Protein AF-A0A821H777-F1 (afdb_monomer_lite)

Sequence (237 aa):
KTSCSEYRIDCPGKNIGCQWFGSRNEHDEHTKTCLFEKLRPVVDILYKIIENQSLDIEKLKKQIEQQAAELGQQKTEIDQQTAQLEQQKAESIQQNILLDQQKTKLEQQTTELGQQNIPLEQLTTKVRQLNTQVDQQNTQFEQQKTESIQQKIQLDQQKTQLEQQTAELGQQKTEIELEKTQIEQLKAQLQQQQIQISDIQSENQTQKNETASIRKQITILQEEINKLKSTALWLCK

Organism: NCBI:txid392032

Structure (mmCIF, N/CA/C/O backbone):
data_AF-A0A821H777-F1
#
_entry.id   AF-A0A821H777-F1
#
loop_
_atom_site.group_PDB
_atom_site.id
_atom_site.type_symbol
_atom_site.label_atom_id
_atom_site.label_alt_id
_atom_site.label_comp_id
_atom_site.label_asym_id
_atom_site.label_entity_id
_atom_site.label_seq_id
_atom_site.pdbx_PDB_ins_code
_atom_site.Cartn_x
_atom_site.Cartn_y
_atom_site.Cartn_z
_atom_site.occupancy
_atom_site.B_iso_or_equiv
_atom_site.auth_seq_id
_atom_site.auth_comp_id
_atom_site.auth_asym_id
_atom_site.auth_atom_id
_atom_site.pdbx_PDB_model_num
ATOM 1 N N . LYS A 1 1 ? 81.290 -10.440 -124.891 1.00 50.94 1 LYS A N 1
ATOM 2 C CA . LYS A 1 1 ? 81.567 -10.298 -123.443 1.00 50.94 1 LYS A CA 1
ATOM 3 C C . LYS A 1 1 ? 81.455 -8.818 -123.111 1.00 50.94 1 LYS A C 1
ATOM 5 O O . LYS A 1 1 ? 82.432 -8.109 -123.287 1.00 50.94 1 LYS A O 1
ATOM 10 N N . THR A 1 2 ? 80.271 -8.342 -122.740 1.00 50.91 2 THR A N 1
ATOM 11 C CA . THR A 1 2 ? 80.115 -7.027 -122.103 1.00 50.91 2 THR A CA 1
ATOM 12 C C . THR A 1 2 ? 80.931 -7.070 -120.815 1.00 50.91 2 THR A C 1
ATOM 14 O O . THR A 1 2 ? 80.750 -7.979 -120.002 1.00 50.91 2 THR A O 1
ATOM 17 N N . SER A 1 3 ? 81.930 -6.200 -120.680 1.00 58.47 3 SER A N 1
ATOM 18 C CA . SER A 1 3 ? 82.736 -6.139 -119.466 1.00 58.47 3 SER A CA 1
ATOM 19 C C . SER A 1 3 ? 81.844 -5.688 -118.306 1.00 58.47 3 SER A C 1
ATOM 21 O O . SER A 1 3 ? 80.964 -4.849 -118.476 1.00 58.47 3 SER A O 1
ATOM 23 N N . CYS A 1 4 ? 82.070 -6.241 -117.111 1.00 62.88 4 CYS A N 1
ATOM 24 C CA . CYS A 1 4 ? 81.324 -5.942 -115.875 1.00 62.88 4 CYS A CA 1
ATOM 25 C C . CYS A 1 4 ? 81.184 -4.423 -115.577 1.00 62.88 4 CYS A C 1
ATOM 27 O O . CYS A 1 4 ? 80.295 -4.005 -114.840 1.00 62.88 4 CYS A O 1
ATOM 29 N N . SER A 1 5 ? 82.031 -3.592 -116.190 1.00 62.72 5 SER A N 1
ATOM 30 C CA . SER A 1 5 ? 82.043 -2.130 -116.108 1.00 62.72 5 SER A CA 1
ATOM 31 C C . SER A 1 5 ? 80.820 -1.418 -116.707 1.00 62.72 5 SER A C 1
ATOM 33 O O . SER A 1 5 ? 80.533 -0.306 -116.277 1.00 62.72 5 SER A O 1
ATOM 35 N N . GLU A 1 6 ? 80.096 -2.022 -117.658 1.00 65.31 6 GLU A N 1
ATOM 36 C CA . GLU A 1 6 ? 78.927 -1.400 -118.321 1.00 65.31 6 GLU A CA 1
ATOM 37 C C . GLU A 1 6 ? 77.582 -1.772 -117.675 1.00 65.31 6 GLU A C 1
ATOM 39 O O . GLU A 1 6 ? 76.524 -1.301 -118.097 1.00 65.31 6 GLU A O 1
ATOM 44 N N . TYR A 1 7 ? 77.594 -2.625 -116.646 1.00 78.25 7 TYR A N 1
ATOM 45 C CA . TYR A 1 7 ? 76.370 -3.002 -115.948 1.00 78.25 7 TYR A CA 1
ATOM 46 C C . TYR A 1 7 ? 75.786 -1.782 -115.230 1.00 78.25 7 TYR A C 1
ATOM 48 O O . TYR A 1 7 ? 76.477 -1.140 -114.432 1.00 78.25 7 TYR A O 1
ATOM 56 N N . ARG A 1 8 ? 74.520 -1.460 -115.521 1.00 82.31 8 ARG A N 1
ATOM 57 C CA . ARG A 1 8 ? 73.841 -0.320 -114.906 1.00 82.31 8 ARG A CA 1
ATOM 58 C C . ARG A 1 8 ? 73.372 -0.664 -113.501 1.00 82.31 8 ARG A C 1
ATOM 60 O O . ARG A 1 8 ? 72.741 -1.699 -113.292 1.00 82.31 8 ARG A O 1
ATOM 67 N N . ILE A 1 9 ? 73.681 0.210 -112.556 1.00 87.69 9 ILE A N 1
ATOM 68 C CA . ILE A 1 9 ? 73.304 0.076 -111.151 1.00 87.69 9 ILE A CA 1
ATOM 69 C C . ILE A 1 9 ? 72.633 1.353 -110.659 1.00 87.69 9 ILE A C 1
ATOM 71 O O . ILE A 1 9 ? 72.877 2.447 -111.168 1.00 87.69 9 ILE A O 1
ATOM 75 N N . ASP A 1 10 ? 71.759 1.187 -109.674 1.00 88.62 10 ASP A N 1
ATOM 76 C CA . ASP A 1 10 ? 71.136 2.294 -108.964 1.00 88.62 10 ASP A CA 1
ATOM 77 C C . ASP A 1 10 ? 72.093 2.871 -107.920 1.00 88.62 10 ASP A C 1
ATOM 79 O O . ASP A 1 10 ? 72.885 2.142 -107.320 1.00 88.62 10 ASP A O 1
ATOM 83 N N . CYS A 1 11 ? 71.968 4.170 -107.651 1.00 86.56 11 CYS A N 1
ATOM 84 C CA . CYS A 1 11 ? 72.582 4.770 -106.471 1.00 86.56 11 CYS A CA 1
ATOM 85 C C . CYS A 1 11 ? 72.000 4.121 -105.200 1.00 86.56 11 CYS A C 1
ATOM 87 O O . CYS A 1 11 ? 70.777 3.959 -105.119 1.00 86.56 11 CYS A O 1
ATOM 89 N N . PRO A 1 12 ? 72.801 3.790 -104.172 1.00 83.56 12 PRO A N 1
ATOM 90 C CA . PRO A 1 12 ? 72.254 3.175 -102.969 1.00 83.56 12 PRO A CA 1
ATOM 91 C C . PRO A 1 12 ? 71.360 4.138 -102.156 1.00 83.56 12 PRO A C 1
ATOM 93 O O . PRO A 1 12 ? 70.568 3.668 -101.342 1.00 83.56 12 PRO A O 1
ATOM 96 N N . GLY A 1 13 ? 71.370 5.443 -102.474 1.00 83.62 13 GLY A N 1
ATOM 97 C CA . GLY A 1 13 ? 70.417 6.452 -102.004 1.00 83.62 13 GLY A CA 1
ATOM 98 C C . GLY A 1 13 ? 69.059 6.428 -102.723 1.00 83.62 13 GLY A C 1
ATOM 99 O O . GLY A 1 13 ? 68.221 7.302 -102.494 1.00 83.62 13 GLY A O 1
ATOM 100 N N . LYS A 1 14 ? 68.806 5.463 -103.617 1.00 86.75 14 LYS A N 1
ATOM 101 C CA . LYS A 1 14 ? 67.520 5.310 -104.322 1.00 86.75 14 LYS A CA 1
ATOM 102 C C . LYS A 1 14 ? 66.342 5.085 -103.372 1.00 86.75 14 LYS A C 1
ATOM 104 O O . LYS A 1 14 ? 65.255 5.596 -103.619 1.00 86.75 14 LYS A O 1
ATOM 109 N N . ASN A 1 15 ? 66.565 4.388 -102.259 1.00 82.94 15 ASN A N 1
ATOM 110 C CA . ASN A 1 15 ? 65.563 4.139 -101.212 1.00 82.94 15 ASN A CA 1
ATOM 111 C C . ASN A 1 15 ? 65.120 5.404 -100.448 1.00 82.94 15 ASN A C 1
ATOM 113 O O . ASN A 1 15 ? 64.097 5.379 -99.772 1.00 82.94 15 ASN A O 1
ATOM 117 N N . ILE A 1 16 ? 65.876 6.495 -100.564 1.00 85.50 16 ILE A N 1
ATOM 118 C CA . ILE A 1 16 ? 65.598 7.800 -99.949 1.00 85.50 16 ILE A CA 1
ATOM 119 C C . ILE A 1 16 ? 65.413 8.905 -101.003 1.00 85.50 16 ILE A C 1
ATOM 121 O O . ILE A 1 16 ? 65.385 10.085 -100.661 1.00 85.50 16 ILE A O 1
ATOM 125 N N . GLY A 1 17 ? 65.265 8.530 -102.282 1.00 86.62 17 GLY A N 1
ATOM 126 C CA . GLY A 1 17 ? 64.841 9.430 -103.360 1.00 86.62 17 GLY A CA 1
ATOM 127 C C . GLY A 1 17 ? 65.874 9.745 -104.447 1.00 86.62 17 GLY A C 1
ATOM 128 O O . GLY A 1 17 ? 65.556 10.511 -105.355 1.00 86.62 17 GLY A O 1
ATOM 129 N N . CYS A 1 18 ? 67.085 9.171 -104.421 1.00 89.56 18 CYS A N 1
ATOM 130 C CA . CYS A 1 18 ? 68.040 9.367 -105.516 1.00 89.56 18 CYS A CA 1
ATOM 131 C C . CYS A 1 18 ? 67.549 8.702 -106.812 1.00 89.56 18 CYS A C 1
ATOM 133 O O . CYS A 1 18 ? 67.309 7.498 -106.850 1.00 89.56 18 CYS A O 1
ATOM 135 N N . GLN A 1 19 ? 67.454 9.471 -107.895 1.00 88.69 19 GLN A N 1
ATOM 136 C CA . GLN A 1 19 ? 67.023 8.970 -109.207 1.00 88.69 19 GLN A CA 1
ATOM 137 C C . GLN A 1 19 ? 68.189 8.595 -110.137 1.00 88.69 19 GLN A C 1
ATOM 139 O O . GLN A 1 19 ? 67.964 8.286 -111.306 1.00 88.69 19 GLN A O 1
ATOM 144 N N . TRP A 1 20 ? 69.437 8.644 -109.655 1.00 88.00 20 TRP A N 1
ATOM 145 C CA . TRP A 1 20 ? 70.599 8.325 -110.481 1.00 88.00 20 TRP A CA 1
ATOM 146 C C . TRP A 1 20 ? 70.644 6.833 -110.825 1.00 88.00 20 TRP A C 1
ATOM 148 O O . TRP A 1 20 ? 70.583 5.969 -109.946 1.00 88.00 20 TRP A O 1
ATOM 158 N N . PHE A 1 21 ? 70.788 6.563 -112.121 1.00 84.19 21 PHE A N 1
ATOM 159 C CA . PHE A 1 21 ? 70.919 5.238 -112.707 1.00 84.19 21 PHE A CA 1
ATOM 160 C C . PHE A 1 21 ? 71.958 5.314 -113.822 1.00 84.19 21 PHE A C 1
ATOM 162 O O . PHE A 1 21 ? 71.742 5.983 -114.835 1.00 84.19 21 PHE A O 1
ATOM 169 N N . GLY A 1 22 ? 73.094 4.655 -113.633 1.00 85.75 22 GLY A N 1
ATOM 170 C CA . GLY A 1 22 ? 74.239 4.787 -114.528 1.00 85.75 22 GLY A CA 1
ATOM 171 C C . GLY A 1 22 ? 75.136 3.561 -114.504 1.00 85.75 22 GLY A C 1
ATOM 172 O O . GLY A 1 22 ? 74.842 2.562 -113.845 1.00 85.75 22 GLY A O 1
ATOM 173 N N . SER A 1 23 ? 76.214 3.613 -115.276 1.00 82.56 23 SER A N 1
ATOM 174 C CA . SER A 1 23 ? 77.152 2.499 -115.424 1.00 82.56 23 SER A CA 1
ATOM 175 C C . SER A 1 23 ? 78.020 2.332 -114.169 1.00 82.56 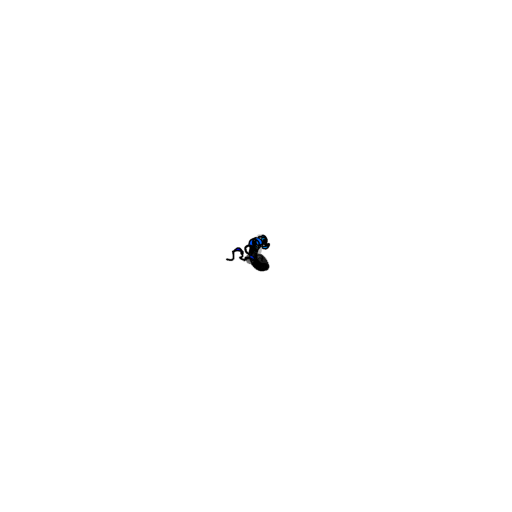23 SER A C 1
ATOM 177 O O . SER A 1 23 ? 78.325 3.297 -113.468 1.00 82.56 23 SER A O 1
ATOM 179 N N . ARG A 1 24 ? 78.453 1.101 -113.867 1.00 78.75 24 ARG A N 1
ATOM 180 C CA . ARG A 1 24 ? 79.243 0.785 -112.659 1.00 78.75 24 ARG A CA 1
ATOM 181 C C . ARG A 1 24 ? 80.544 1.594 -112.535 1.00 78.75 24 ARG A C 1
ATOM 183 O O . ARG A 1 24 ? 80.969 1.865 -111.418 1.00 78.75 24 ARG A O 1
ATOM 190 N N . ASN A 1 25 ? 81.166 1.980 -113.647 1.00 80.50 25 ASN A N 1
ATOM 191 C CA . ASN A 1 25 ? 82.362 2.833 -113.675 1.00 80.50 25 ASN A CA 1
ATOM 192 C C . ASN A 1 25 ? 82.102 4.285 -113.216 1.00 80.50 25 ASN A C 1
ATOM 194 O O . ASN A 1 25 ? 83.000 4.898 -112.650 1.00 80.50 25 ASN A O 1
ATOM 198 N N . GLU A 1 26 ? 80.890 4.809 -113.410 1.00 81.56 26 GLU A N 1
ATOM 199 C CA . GLU A 1 26 ? 80.443 6.137 -112.941 1.00 81.56 26 GLU A CA 1
ATOM 200 C C . GLU A 1 26 ? 79.840 6.078 -111.517 1.00 81.56 26 GLU A C 1
ATOM 202 O O . GLU A 1 26 ? 79.728 7.096 -110.830 1.00 81.56 26 GLU A O 1
ATOM 207 N N . HIS A 1 27 ? 79.545 4.851 -111.064 1.00 84.25 27 HIS A N 1
ATOM 208 C CA . HIS A 1 27 ? 79.311 4.382 -109.692 1.00 84.25 27 HIS A CA 1
ATOM 209 C C . HIS A 1 27 ? 79.850 5.289 -108.584 1.00 84.25 27 HIS A C 1
ATOM 211 O O . HIS A 1 27 ? 79.144 6.001 -107.855 1.00 84.25 27 HIS A O 1
ATOM 217 N N . ASP A 1 28 ? 81.159 5.176 -108.418 1.00 81.44 28 ASP A N 1
ATOM 218 C CA . ASP A 1 28 ? 81.850 5.674 -107.237 1.00 81.44 28 ASP A CA 1
ATOM 219 C C . ASP A 1 28 ? 82.012 7.193 -107.274 1.00 81.44 28 ASP A C 1
ATOM 221 O O . ASP A 1 28 ? 82.059 7.843 -106.229 1.00 81.44 28 ASP A O 1
ATOM 225 N N . GLU A 1 29 ? 82.072 7.776 -108.471 1.00 82.69 29 GLU A N 1
ATOM 226 C CA . GLU A 1 29 ? 82.164 9.221 -108.659 1.00 82.69 29 GLU A CA 1
ATOM 227 C C . GLU A 1 29 ? 80.831 9.910 -108.335 1.00 82.69 29 GLU A C 1
ATOM 229 O O . GLU A 1 29 ? 80.806 10.900 -107.593 1.00 82.69 29 GLU A O 1
ATOM 234 N N . HIS A 1 30 ? 79.711 9.325 -108.775 1.00 85.94 30 HIS A N 1
ATOM 235 C CA . HIS A 1 30 ? 78.383 9.776 -108.370 1.00 85.94 30 HIS A CA 1
ATOM 236 C C . HIS A 1 30 ? 78.178 9.630 -106.857 1.00 85.94 30 HIS A C 1
ATOM 238 O O . HIS A 1 30 ? 77.796 10.589 -106.191 1.00 85.94 30 HIS A O 1
ATOM 244 N N . THR A 1 31 ? 78.475 8.460 -106.284 1.00 83.69 31 THR A N 1
ATOM 245 C CA . THR A 1 31 ? 78.221 8.173 -104.859 1.00 83.69 31 THR A CA 1
ATOM 246 C C . THR A 1 31 ? 78.948 9.155 -103.926 1.00 83.69 31 THR A C 1
ATOM 248 O O . THR A 1 31 ? 78.381 9.588 -102.925 1.00 83.69 31 THR A O 1
ATOM 251 N N . LYS A 1 32 ? 80.164 9.604 -104.281 1.00 83.94 32 LYS A N 1
ATOM 252 C CA . LYS A 1 32 ? 80.930 10.617 -103.517 1.00 83.94 32 LYS A CA 1
ATOM 253 C C . LYS A 1 32 ? 80.273 12.003 -103.489 1.00 83.94 32 LYS A C 1
ATOM 255 O O . LYS A 1 32 ? 80.448 12.762 -102.530 1.00 83.94 32 LYS A O 1
ATOM 260 N N . THR A 1 33 ? 79.551 12.362 -104.546 1.00 85.38 33 THR A N 1
ATOM 261 C CA . THR A 1 33 ? 78.914 13.680 -104.704 1.00 85.38 33 THR A CA 1
ATOM 262 C C . THR A 1 33 ? 77.408 13.648 -104.449 1.00 85.38 33 THR A C 1
ATOM 264 O O . THR A 1 33 ? 76.810 14.703 -104.235 1.00 85.38 33 THR A O 1
ATOM 267 N N . CYS A 1 34 ? 76.804 12.459 -104.388 1.00 87.56 34 CYS A N 1
ATOM 268 C CA . CYS A 1 34 ? 75.375 12.270 -104.209 1.00 87.56 34 CYS A CA 1
ATOM 269 C C . CYS A 1 34 ? 74.892 12.834 -102.868 1.00 87.56 34 CYS A C 1
ATOM 271 O O . CYS A 1 34 ? 75.243 12.355 -101.789 1.00 87.56 34 CYS A O 1
ATOM 273 N N . LEU A 1 35 ? 74.038 13.854 -102.951 1.00 86.81 35 LEU A N 1
ATOM 274 C CA . LEU A 1 35 ? 73.416 14.489 -101.790 1.00 86.81 35 LEU A CA 1
ATOM 275 C C . LEU A 1 35 ? 72.568 13.497 -100.988 1.00 86.81 35 LEU A C 1
ATOM 277 O O . LEU A 1 35 ? 72.617 13.518 -99.764 1.00 86.81 35 LEU A O 1
ATOM 281 N N . PHE A 1 36 ? 71.847 12.599 -101.663 1.00 89.56 36 PHE A N 1
ATOM 282 C CA . PHE A 1 36 ? 71.027 11.584 -101.003 1.00 89.56 36 PHE A CA 1
ATOM 283 C C . PHE A 1 36 ? 71.887 10.625 -100.181 1.00 89.56 36 PHE A C 1
ATOM 285 O O . PHE A 1 36 ? 71.559 10.374 -99.028 1.00 89.56 36 PHE A O 1
ATOM 292 N N . GLU A 1 37 ? 73.043 10.189 -100.689 1.00 86.38 37 GLU A N 1
ATOM 293 C CA . GLU A 1 37 ? 73.925 9.331 -99.888 1.00 86.38 37 GLU A CA 1
ATOM 294 C C . GLU A 1 37 ? 74.589 10.040 -98.713 1.00 86.38 37 GLU A C 1
ATOM 296 O O . GLU A 1 37 ? 74.800 9.439 -97.661 1.00 86.38 37 GLU A O 1
ATOM 301 N N . LYS A 1 38 ? 74.829 11.347 -98.832 1.00 88.00 38 LYS A N 1
ATOM 302 C CA . LYS A 1 38 ? 75.239 12.166 -97.684 1.00 88.00 38 LYS A CA 1
ATOM 303 C C . LYS A 1 38 ? 74.117 12.335 -96.649 1.00 88.00 38 LYS A C 1
ATOM 305 O O . LYS A 1 38 ? 74.415 12.491 -95.469 1.00 88.00 38 LYS A O 1
ATOM 310 N N . LEU A 1 39 ? 72.847 12.298 -97.066 1.00 89.69 39 LEU A N 1
ATOM 311 C CA . LEU A 1 39 ? 71.669 12.427 -96.194 1.00 89.69 39 LEU A CA 1
ATOM 312 C C . LEU A 1 39 ? 71.246 11.109 -95.532 1.00 89.69 39 LEU A C 1
ATOM 314 O O . LEU A 1 39 ? 70.616 11.137 -94.476 1.00 89.69 39 LEU A O 1
ATOM 318 N N . ARG A 1 40 ? 71.611 9.961 -96.103 1.00 86.56 40 ARG A N 1
ATOM 319 C CA . ARG A 1 40 ? 71.285 8.627 -95.586 1.00 86.56 40 ARG A CA 1
ATOM 320 C C . ARG A 1 40 ? 71.515 8.424 -94.079 1.00 86.56 40 ARG A C 1
ATOM 322 O O . ARG A 1 40 ? 70.566 8.008 -93.420 1.00 86.56 40 ARG A O 1
ATOM 329 N N . PRO A 1 41 ? 72.683 8.751 -93.486 1.00 89.19 41 PRO A N 1
ATOM 330 C CA . PRO A 1 41 ? 72.881 8.569 -92.045 1.00 89.19 41 PRO A CA 1
ATOM 331 C C . PRO A 1 41 ? 71.921 9.419 -91.202 1.00 89.19 41 PRO A C 1
ATOM 333 O O . PRO A 1 41 ? 71.509 8.991 -90.128 1.00 89.19 41 PRO A O 1
ATOM 336 N N . VAL A 1 42 ? 71.529 10.603 -91.689 1.00 90.94 42 VAL A N 1
ATOM 337 C CA . VAL A 1 42 ? 70.541 11.460 -91.017 1.00 90.94 42 VAL A CA 1
ATOM 338 C C . VAL A 1 42 ? 69.159 10.811 -91.072 1.00 90.94 42 VAL A C 1
ATOM 340 O O . VAL A 1 42 ? 68.476 10.747 -90.054 1.00 90.94 42 VAL A O 1
ATOM 343 N N . VAL A 1 43 ? 68.766 10.282 -92.234 1.00 89.94 43 VAL A N 1
ATOM 344 C CA . VAL A 1 43 ? 67.487 9.580 -92.419 1.00 89.94 43 VAL A CA 1
ATOM 345 C C . VAL A 1 43 ? 67.407 8.325 -91.540 1.00 89.94 43 VAL A C 1
ATOM 347 O O . VAL A 1 43 ? 66.399 8.129 -90.867 1.00 89.94 43 VAL A O 1
ATOM 350 N N . ASP A 1 44 ? 68.475 7.528 -91.459 1.00 90.19 44 ASP A N 1
ATOM 351 C CA . ASP A 1 44 ? 68.531 6.333 -90.604 1.00 90.19 44 ASP A CA 1
ATOM 352 C C . ASP A 1 44 ? 68.406 6.680 -89.106 1.00 90.19 44 ASP A C 1
ATOM 354 O O . ASP A 1 44 ? 67.747 5.964 -88.348 1.00 90.19 44 ASP A O 1
ATOM 358 N N . ILE A 1 45 ? 69.009 7.792 -88.662 1.00 93.25 45 ILE A N 1
ATOM 359 C CA . ILE A 1 45 ? 68.856 8.294 -87.286 1.00 93.25 45 ILE A CA 1
ATOM 360 C C . ILE A 1 45 ? 67.408 8.727 -87.029 1.00 93.25 45 ILE A C 1
ATOM 362 O O . ILE A 1 45 ? 66.840 8.363 -86.000 1.00 93.25 45 ILE A O 1
ATOM 366 N N . LEU A 1 46 ? 66.798 9.471 -87.957 1.00 94.00 46 LEU A N 1
ATOM 367 C CA . LEU A 1 46 ? 65.408 9.915 -87.829 1.00 94.00 46 LEU A CA 1
ATOM 368 C C . LEU A 1 46 ? 64.434 8.731 -87.783 1.00 94.00 46 LEU A C 1
ATOM 370 O O . LEU A 1 46 ? 63.534 8.737 -86.947 1.00 94.00 46 LEU A O 1
ATOM 374 N N . TYR A 1 47 ? 64.644 7.692 -88.597 1.00 92.69 47 TYR A N 1
ATOM 375 C CA . TYR A 1 47 ? 63.845 6.464 -88.532 1.00 92.69 47 TYR A CA 1
ATOM 376 C C . TYR A 1 47 ? 63.913 5.805 -87.154 1.00 92.69 47 TYR A C 1
ATOM 378 O O . TYR A 1 47 ? 62.871 5.485 -86.590 1.00 92.69 47 TYR A O 1
ATOM 386 N N . LYS A 1 48 ? 65.113 5.669 -86.575 1.00 94.69 48 LYS A N 1
ATOM 387 C CA . LYS A 1 48 ? 65.279 5.111 -85.221 1.00 94.69 48 LYS A CA 1
ATOM 388 C C . LYS A 1 48 ? 64.601 5.962 -84.149 1.00 94.69 48 LYS A C 1
ATOM 390 O O . LYS A 1 48 ? 64.039 5.419 -83.204 1.00 94.69 48 LYS A O 1
ATOM 395 N N . ILE A 1 49 ? 64.648 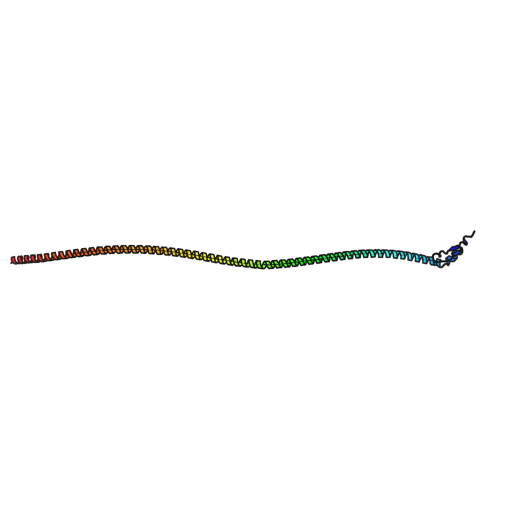7.291 -84.274 1.00 96.00 49 ILE A N 1
ATOM 396 C CA . ILE A 1 49 ? 63.946 8.196 -83.351 1.00 96.00 49 ILE A CA 1
ATOM 397 C C . ILE A 1 49 ? 62.434 7.978 -83.446 1.00 96.00 49 ILE A C 1
ATOM 399 O O . ILE A 1 49 ? 61.788 7.833 -82.412 1.00 96.00 49 ILE A O 1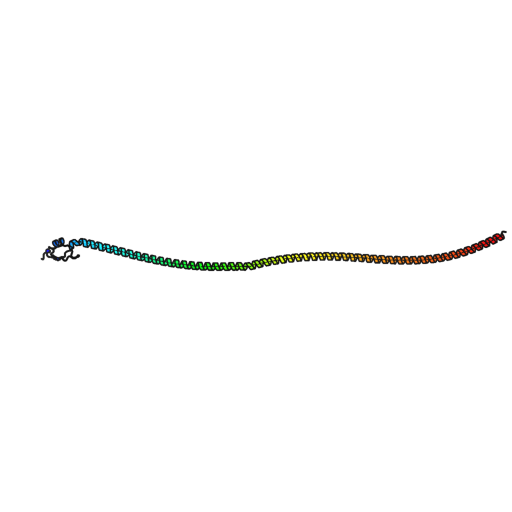
ATOM 403 N N . ILE A 1 50 ? 61.884 7.916 -84.661 1.00 95.50 50 ILE A N 1
ATOM 404 C CA . ILE A 1 50 ? 60.451 7.685 -84.892 1.00 95.50 50 ILE A CA 1
ATOM 405 C C . ILE A 1 50 ? 60.026 6.316 -84.348 1.00 95.50 50 ILE A C 1
ATOM 407 O O . ILE A 1 50 ? 58.996 6.217 -83.687 1.00 95.50 50 ILE A O 1
ATOM 411 N N . GLU A 1 51 ? 60.821 5.270 -84.584 1.00 95.56 51 GLU A N 1
ATOM 412 C CA . GLU A 1 51 ? 60.559 3.922 -84.069 1.00 95.56 51 GLU A CA 1
ATOM 413 C C . GLU A 1 51 ? 60.532 3.906 -82.533 1.00 95.56 51 GLU A C 1
ATOM 415 O O . GLU A 1 51 ? 59.563 3.434 -81.938 1.00 95.56 51 GLU A O 1
ATOM 420 N N . ASN A 1 52 ? 61.531 4.513 -81.884 1.00 95.25 52 ASN A N 1
ATOM 421 C CA . ASN A 1 52 ? 61.570 4.633 -80.426 1.00 95.25 52 ASN A CA 1
ATOM 422 C C . ASN A 1 52 ? 60.382 5.441 -79.879 1.00 95.25 52 ASN A C 1
ATOM 424 O O . ASN A 1 52 ? 59.741 5.014 -78.922 1.00 95.25 52 ASN A O 1
ATOM 428 N N . GLN A 1 53 ? 60.034 6.566 -80.510 1.00 96.81 53 GLN A N 1
ATOM 429 C CA . GLN A 1 53 ? 58.862 7.362 -80.130 1.00 96.81 53 GLN A CA 1
ATOM 430 C C . GLN A 1 53 ? 57.558 6.574 -80.289 1.00 96.81 53 GLN A C 1
ATOM 432 O O . GLN A 1 53 ? 56.670 6.688 -79.448 1.00 96.81 53 GLN A O 1
ATOM 437 N N . SER A 1 54 ? 57.437 5.753 -81.336 1.00 96.12 54 SER A N 1
ATOM 438 C CA . SER A 1 54 ? 56.275 4.883 -81.533 1.00 96.12 54 SER A CA 1
ATOM 439 C C . SER A 1 54 ? 56.148 3.853 -80.408 1.00 96.12 54 SER A C 1
ATOM 441 O O . SER A 1 54 ? 55.043 3.628 -79.913 1.00 96.12 54 SER A O 1
ATOM 443 N N . LEU A 1 55 ? 57.264 3.258 -79.973 1.00 96.25 55 LEU A N 1
ATOM 444 C CA . LEU A 1 55 ? 57.288 2.323 -78.844 1.00 96.25 55 LEU A CA 1
ATOM 445 C C . LEU A 1 55 ? 56.922 3.014 -77.522 1.00 96.25 55 LEU A C 1
ATOM 447 O O . LEU A 1 55 ? 56.134 2.472 -76.742 1.00 96.25 55 LEU A O 1
ATOM 451 N N . ASP A 1 56 ? 57.436 4.223 -77.283 1.00 97.00 56 ASP A N 1
ATOM 452 C CA . ASP A 1 56 ? 57.104 5.014 -76.094 1.00 97.00 56 ASP A CA 1
ATOM 453 C C . ASP A 1 56 ? 55.620 5.406 -76.067 1.00 97.00 56 ASP A C 1
ATOM 455 O O . ASP A 1 56 ? 54.969 5.282 -75.027 1.00 97.00 56 ASP A O 1
ATOM 459 N N . ILE A 1 57 ? 55.049 5.807 -77.210 1.00 96.75 57 ILE A N 1
ATOM 460 C CA . ILE A 1 57 ? 53.613 6.092 -77.344 1.00 96.75 57 ILE A CA 1
ATOM 461 C C . ILE A 1 57 ? 52.786 4.841 -77.039 1.00 96.75 57 ILE A C 1
ATOM 463 O O . ILE A 1 57 ? 51.796 4.928 -76.312 1.00 96.75 57 ILE A O 1
ATOM 467 N N . GLU A 1 58 ? 53.175 3.672 -77.554 1.00 96.44 58 GLU A N 1
ATOM 468 C CA . GLU A 1 58 ? 52.453 2.426 -77.286 1.00 96.44 58 GLU A CA 1
ATOM 469 C C . GLU A 1 58 ? 52.504 2.048 -75.798 1.00 96.44 58 GLU A C 1
ATOM 471 O O . GLU A 1 58 ? 51.496 1.634 -75.216 1.00 96.44 58 GLU A O 1
ATOM 476 N N . LYS A 1 59 ? 53.658 2.246 -75.151 1.00 96.88 59 LYS A N 1
ATOM 477 C CA . LYS A 1 59 ? 53.824 2.023 -73.712 1.00 96.88 59 LYS A CA 1
ATOM 478 C C . LYS A 1 59 ? 52.963 2.980 -72.887 1.00 96.88 59 LYS A C 1
ATOM 480 O O . LYS A 1 59 ? 52.269 2.528 -71.977 1.00 96.88 59 LYS A O 1
ATOM 485 N N . LEU A 1 60 ? 52.970 4.272 -73.216 1.00 97.56 60 LEU A N 1
ATOM 486 C CA . LEU A 1 60 ? 52.127 5.276 -72.559 1.00 97.56 60 LEU A CA 1
ATOM 487 C C . LEU A 1 60 ? 50.641 4.970 -72.755 1.00 97.56 60 LEU A C 1
ATOM 489 O O . LEU A 1 60 ? 49.867 5.066 -71.807 1.00 97.56 60 LEU A O 1
ATOM 493 N N . LYS A 1 61 ? 50.239 4.534 -73.953 1.00 97.62 61 LYS A N 1
ATOM 494 C CA . LYS A 1 61 ? 48.859 4.134 -74.237 1.00 97.62 61 LYS A CA 1
ATOM 495 C C . LYS A 1 61 ? 48.415 2.973 -73.344 1.00 97.62 61 LYS A C 1
ATOM 497 O O . LYS A 1 61 ? 47.363 3.068 -72.720 1.00 97.62 61 LYS A O 1
ATOM 502 N N . LYS A 1 62 ? 49.243 1.931 -73.212 1.00 96.94 62 LYS A N 1
ATOM 503 C CA . LYS A 1 62 ? 48.982 0.800 -72.302 1.00 96.94 62 LYS A CA 1
ATOM 504 C C . LYS A 1 62 ? 48.877 1.246 -70.839 1.00 96.94 62 LYS A C 1
ATOM 506 O O . LYS A 1 62 ? 48.003 0.771 -70.122 1.00 96.94 62 LYS A O 1
ATOM 511 N N . GLN A 1 63 ? 49.725 2.180 -70.399 1.00 97.38 63 GLN A N 1
ATOM 512 C CA . GLN A 1 63 ? 49.649 2.741 -69.044 1.00 97.38 63 GLN A CA 1
ATOM 513 C C . GLN A 1 63 ? 48.350 3.524 -68.809 1.00 97.38 63 GLN A C 1
ATOM 515 O O . GLN A 1 63 ? 47.722 3.350 -67.768 1.00 97.38 63 GLN A O 1
ATOM 520 N N . ILE A 1 64 ? 47.919 4.341 -69.775 1.00 97.44 64 ILE A N 1
ATOM 521 C CA . ILE A 1 64 ? 46.656 5.090 -69.697 1.00 97.44 64 ILE A CA 1
ATOM 522 C C . ILE A 1 64 ? 45.458 4.134 -69.657 1.00 97.44 64 ILE A C 1
ATOM 524 O O . ILE A 1 64 ? 44.549 4.330 -68.854 1.00 97.44 64 ILE A O 1
ATOM 528 N N . GLU A 1 65 ? 45.453 3.087 -70.487 1.00 96.88 65 GLU A N 1
ATOM 529 C CA . GLU A 1 65 ? 44.394 2.069 -70.491 1.00 96.88 65 GLU A CA 1
ATOM 530 C C . GLU A 1 65 ? 44.304 1.338 -69.143 1.00 96.88 65 GLU A C 1
ATOM 532 O O . GLU A 1 65 ? 43.207 1.154 -68.615 1.00 96.88 65 GLU A O 1
ATOM 537 N N . GLN A 1 66 ? 45.449 0.985 -68.548 1.00 96.88 66 GLN A N 1
ATOM 538 C CA . GLN A 1 66 ? 45.492 0.368 -67.224 1.00 96.88 66 GLN A CA 1
ATOM 539 C C . GLN A 1 66 ? 44.960 1.315 -66.136 1.00 96.88 66 GLN A C 1
ATOM 541 O O . GLN A 1 66 ? 44.101 0.921 -65.351 1.00 96.88 66 GLN A O 1
ATOM 546 N N . GLN A 1 67 ? 45.403 2.576 -66.122 1.00 97.50 67 GLN A N 1
ATOM 547 C CA . GLN A 1 67 ? 44.920 3.575 -65.163 1.00 97.50 67 GLN A CA 1
ATOM 548 C C . GLN A 1 67 ? 43.418 3.842 -65.310 1.00 97.50 67 GLN A C 1
ATOM 550 O O . GLN A 1 67 ? 42.714 3.993 -64.314 1.00 97.50 67 GLN A O 1
ATOM 555 N N . ALA A 1 68 ? 42.900 3.872 -66.540 1.00 97.06 68 ALA A N 1
ATOM 556 C CA . ALA A 1 68 ? 41.470 4.027 -66.788 1.00 97.06 68 ALA A CA 1
ATOM 557 C C . ALA A 1 68 ? 40.663 2.838 -66.239 1.00 97.06 68 ALA A C 1
ATOM 559 O O . ALA A 1 68 ? 39.591 3.038 -65.665 1.00 97.06 68 ALA A O 1
ATOM 560 N N . ALA A 1 69 ? 41.184 1.613 -66.371 1.00 96.69 69 ALA A N 1
ATOM 561 C CA . ALA A 1 69 ? 40.566 0.424 -65.794 1.00 96.69 69 ALA A CA 1
ATOM 562 C C . ALA A 1 69 ? 40.577 0.459 -64.255 1.00 96.69 69 ALA A C 1
ATOM 564 O O . ALA A 1 69 ? 39.547 0.190 -63.636 1.00 96.69 69 ALA A O 1
ATOM 565 N N . GLU A 1 70 ? 41.698 0.847 -63.640 1.00 97.50 70 GLU A N 1
ATOM 566 C CA . GLU A 1 70 ? 41.829 1.003 -62.182 1.00 97.50 70 GLU A CA 1
ATOM 567 C C . GLU A 1 70 ? 40.862 2.067 -61.635 1.00 97.50 70 GLU A C 1
ATOM 569 O O . GLU A 1 70 ? 40.144 1.813 -60.668 1.00 97.50 70 GLU A O 1
ATOM 574 N N . LEU A 1 71 ? 40.753 3.224 -62.297 1.00 97.31 71 LEU A N 1
ATOM 575 C CA . LEU A 1 71 ? 39.779 4.263 -61.939 1.00 97.31 71 LEU A CA 1
ATOM 576 C C . LEU A 1 71 ? 38.330 3.777 -62.085 1.00 97.31 71 LEU A C 1
ATOM 578 O O . LEU A 1 71 ? 37.479 4.116 -61.263 1.00 97.31 71 LEU A O 1
ATOM 582 N N . GLY A 1 72 ? 38.038 2.966 -63.106 1.00 97.06 72 GLY A N 1
ATOM 583 C CA . GLY A 1 72 ? 36.724 2.344 -63.280 1.00 97.06 72 GLY A CA 1
ATOM 584 C C . GLY A 1 72 ? 36.365 1.385 -62.139 1.00 97.06 72 GLY A C 1
ATOM 585 O O . GLY A 1 72 ? 35.229 1.392 -61.657 1.00 97.06 72 GLY A O 1
ATOM 586 N N . GLN A 1 73 ? 37.339 0.605 -61.664 1.00 97.00 73 GLN A N 1
ATOM 587 C CA . GLN A 1 73 ? 37.168 -0.276 -60.506 1.00 97.00 73 GLN A CA 1
ATOM 588 C C . GLN A 1 73 ? 36.950 0.525 -59.220 1.00 97.00 73 GLN A C 1
ATOM 590 O O . GLN A 1 73 ? 35.973 0.275 -58.518 1.00 97.00 73 GLN A O 1
ATOM 595 N N . GLN A 1 74 ? 37.783 1.538 -58.960 1.00 97.69 74 GLN A N 1
ATOM 596 C CA . GLN A 1 74 ? 37.637 2.413 -57.791 1.00 97.69 74 GLN A CA 1
ATOM 597 C C . GLN A 1 74 ? 36.282 3.121 -57.770 1.00 97.69 74 GLN A C 1
ATOM 599 O O . GLN A 1 74 ? 35.635 3.189 -56.729 1.00 97.69 74 GLN A O 1
ATOM 604 N N . LYS A 1 75 ? 35.811 3.611 -58.922 1.00 97.81 75 LYS A N 1
ATOM 605 C CA . LYS A 1 75 ? 34.481 4.219 -59.028 1.00 97.81 75 LYS A CA 1
ATOM 606 C C . LYS A 1 75 ? 33.379 3.231 -58.642 1.00 97.81 75 LYS A C 1
ATOM 608 O O . LYS A 1 75 ? 32.491 3.583 -57.877 1.00 97.81 75 LYS A O 1
ATOM 613 N N . THR A 1 76 ? 33.469 1.994 -59.127 1.00 97.00 76 THR A N 1
ATOM 614 C CA . THR A 1 76 ? 32.492 0.944 -58.804 1.00 97.00 76 THR A CA 1
ATOM 615 C C . THR A 1 76 ? 32.502 0.604 -57.311 1.00 97.00 76 THR A C 1
ATOM 617 O O . THR A 1 76 ? 31.444 0.411 -56.719 1.00 97.00 76 THR A O 1
ATOM 620 N N . GLU A 1 77 ? 33.679 0.561 -56.683 1.00 97.94 77 GLU A N 1
ATOM 621 C CA . GLU A 1 77 ? 33.812 0.334 -55.240 1.00 97.94 77 GLU A CA 1
ATOM 622 C C . GLU A 1 77 ? 33.211 1.488 -54.422 1.00 97.94 77 GLU A C 1
ATOM 624 O O . GLU A 1 77 ? 32.459 1.246 -53.477 1.00 97.94 77 GLU A O 1
ATOM 629 N N . ILE A 1 78 ? 33.465 2.739 -54.819 1.00 97.75 78 ILE A N 1
ATOM 630 C CA . ILE A 1 78 ? 32.871 3.927 -54.187 1.00 97.75 78 ILE A CA 1
ATOM 631 C C . ILE A 1 78 ? 31.343 3.905 -54.311 1.00 97.75 78 ILE A C 1
ATOM 633 O O . ILE A 1 78 ? 30.648 4.172 -53.328 1.00 97.75 78 ILE A O 1
ATOM 637 N N . ASP A 1 79 ? 30.809 3.558 -55.483 1.00 97.44 79 ASP A N 1
ATOM 638 C CA . ASP A 1 79 ? 29.363 3.465 -55.706 1.00 97.44 79 ASP A CA 1
ATOM 639 C C . ASP A 1 79 ? 28.736 2.386 -54.795 1.00 97.44 79 ASP A C 1
ATOM 641 O O . ASP A 1 79 ? 27.692 2.614 -54.178 1.00 97.44 79 ASP A O 1
ATOM 645 N N . GLN A 1 80 ? 29.403 1.236 -54.627 1.00 97.31 80 GLN A N 1
ATOM 646 C CA . GLN A 1 80 ? 28.964 0.174 -53.712 1.00 97.31 80 GLN A CA 1
ATOM 647 C C . GLN A 1 80 ? 29.001 0.608 -52.241 1.00 97.31 80 GLN A C 1
ATOM 649 O O . GLN A 1 80 ? 28.035 0.377 -51.510 1.00 97.31 80 GLN A O 1
ATOM 654 N N . GLN A 1 81 ? 30.085 1.249 -51.799 1.00 97.81 81 GLN A N 1
ATOM 655 C CA . GLN A 1 81 ? 30.210 1.758 -50.429 1.00 97.81 81 GLN A CA 1
ATOM 656 C C . GLN A 1 81 ? 29.161 2.837 -50.135 1.00 97.81 81 GLN A C 1
ATOM 658 O O . GLN A 1 81 ? 28.570 2.852 -49.055 1.00 97.81 81 GLN A O 1
ATOM 663 N N . THR A 1 82 ? 28.881 3.704 -51.110 1.00 98.00 82 THR A N 1
ATOM 664 C CA . THR A 1 82 ? 27.849 4.742 -50.993 1.00 98.00 82 THR A CA 1
ATOM 665 C C . THR A 1 82 ? 26.470 4.116 -50.795 1.00 98.00 82 THR A C 1
ATOM 667 O O . THR A 1 82 ? 25.768 4.477 -49.852 1.00 98.00 82 THR A O 1
ATOM 670 N N . ALA A 1 83 ? 26.113 3.115 -51.604 1.00 97.44 83 ALA A N 1
ATOM 671 C CA . ALA A 1 83 ? 24.840 2.408 -51.468 1.00 97.44 83 ALA A CA 1
ATOM 672 C C . ALA A 1 83 ? 24.701 1.693 -50.107 1.00 97.44 83 ALA A C 1
ATOM 674 O O . ALA A 1 83 ? 23.637 1.731 -49.487 1.00 97.44 83 ALA A O 1
ATOM 675 N N . GLN A 1 84 ? 25.779 1.082 -49.601 1.00 98.00 84 GLN A N 1
ATOM 676 C CA . GLN A 1 84 ? 25.784 0.456 -48.272 1.00 98.00 84 GLN A CA 1
ATOM 677 C C . GLN A 1 84 ? 25.576 1.478 -47.147 1.00 98.00 84 GLN A C 1
ATOM 679 O O . GLN A 1 84 ? 24.805 1.223 -46.220 1.00 98.00 84 GLN A O 1
ATOM 684 N N . LEU A 1 85 ? 26.222 2.645 -47.226 1.00 97.69 85 LEU A N 1
ATOM 685 C CA . LEU A 1 85 ? 26.041 3.720 -46.248 1.00 97.69 85 LEU A CA 1
ATOM 686 C C . LEU A 1 85 ? 24.613 4.277 -46.264 1.00 97.69 85 LEU A C 1
ATOM 688 O O . LEU A 1 85 ? 24.046 4.549 -45.204 1.00 97.69 85 LEU A O 1
ATOM 692 N N . GLU A 1 86 ? 24.009 4.424 -47.442 1.00 97.50 86 GLU A N 1
ATOM 693 C CA . GLU A 1 86 ? 22.612 4.846 -47.569 1.00 97.50 86 GLU A CA 1
ATOM 694 C C . GLU A 1 86 ? 21.651 3.831 -46.941 1.00 97.50 86 GLU A C 1
ATOM 696 O O . GLU A 1 86 ? 20.744 4.226 -46.201 1.00 97.50 86 GLU A O 1
ATOM 701 N N . GLN A 1 87 ? 21.889 2.532 -47.153 1.00 97.69 87 GLN A N 1
ATOM 702 C CA . GLN A 1 87 ? 21.113 1.471 -46.514 1.00 97.69 87 GLN A CA 1
ATOM 703 C C . GLN A 1 87 ? 21.240 1.523 -44.985 1.00 97.69 87 GLN A C 1
ATOM 705 O O . GLN A 1 87 ? 20.227 1.559 -44.286 1.00 97.69 87 GLN A O 1
ATOM 710 N N . GLN A 1 88 ? 22.464 1.599 -44.454 1.00 97.62 88 GLN A N 1
ATOM 711 C CA . GLN A 1 88 ? 22.698 1.685 -43.007 1.00 97.62 88 GLN A CA 1
ATOM 712 C C . GLN A 1 88 ? 22.039 2.924 -42.390 1.00 97.62 88 GLN A C 1
ATOM 714 O O . GLN A 1 88 ? 21.473 2.866 -41.296 1.00 97.62 88 GLN A O 1
ATOM 719 N N . LYS A 1 89 ? 22.066 4.055 -43.102 1.00 98.12 89 LYS A N 1
ATOM 720 C CA . LYS A 1 89 ? 21.389 5.279 -42.671 1.00 98.12 89 LYS A CA 1
ATOM 721 C C . LYS A 1 89 ? 19.873 5.087 -42.609 1.00 98.12 89 LYS A C 1
ATOM 723 O O . LYS A 1 89 ? 19.255 5.523 -41.639 1.00 98.12 89 LYS A O 1
ATOM 728 N N . ALA A 1 90 ? 19.276 4.434 -43.604 1.00 97.56 90 ALA A N 1
ATOM 729 C CA . ALA A 1 90 ? 17.845 4.137 -43.608 1.00 97.56 90 ALA A CA 1
ATOM 730 C C . ALA A 1 90 ? 17.449 3.202 -42.451 1.00 97.56 90 ALA A C 1
ATOM 732 O O . ALA A 1 90 ? 16.474 3.476 -41.751 1.00 97.56 90 ALA A O 1
ATOM 733 N N . GLU A 1 91 ? 18.236 2.154 -42.196 1.00 98.00 91 GLU A N 1
ATOM 734 C CA . GLU A 1 91 ? 18.032 1.234 -41.069 1.00 98.00 91 GLU A CA 1
ATOM 735 C C . GLU A 1 91 ? 18.132 1.962 -39.719 1.00 98.00 91 GLU A C 1
ATOM 737 O O . GLU A 1 91 ? 17.270 1.796 -38.855 1.00 98.00 91 GLU A O 1
ATOM 742 N N . SER A 1 92 ? 19.125 2.841 -39.551 1.00 97.31 92 SER A N 1
ATOM 743 C CA . SER A 1 92 ? 19.275 3.652 -38.337 1.00 97.31 92 SER A CA 1
ATOM 744 C C . SER A 1 92 ? 18.096 4.610 -38.122 1.00 97.31 92 SER A C 1
ATOM 746 O O . SER A 1 92 ? 17.618 4.767 -36.996 1.00 97.31 92 SER A O 1
ATOM 748 N N . ILE A 1 93 ? 17.572 5.221 -39.189 1.00 98.12 93 ILE A N 1
ATOM 749 C CA . ILE A 1 93 ? 16.366 6.060 -39.112 1.00 98.12 93 ILE A CA 1
ATOM 750 C C . ILE A 1 93 ? 15.164 5.227 -38.650 1.00 98.12 93 ILE A C 1
ATOM 752 O O . ILE A 1 93 ? 14.439 5.652 -37.751 1.00 98.12 93 ILE A O 1
ATOM 756 N N . GLN A 1 94 ? 14.968 4.030 -39.209 1.00 97.31 94 GLN A N 1
ATOM 757 C CA . GLN A 1 94 ? 13.876 3.142 -38.800 1.00 97.31 94 GLN A CA 1
ATOM 758 C C . GLN A 1 94 ? 13.994 2.706 -37.335 1.00 97.31 94 GLN A C 1
ATOM 760 O O . GLN A 1 94 ? 12.993 2.702 -36.617 1.00 97.31 94 GLN A O 1
ATOM 765 N N . GLN A 1 95 ? 15.204 2.390 -36.868 1.00 97.38 95 GLN A N 1
ATOM 766 C CA . GLN A 1 95 ? 15.444 2.047 -35.465 1.00 97.38 95 GLN A CA 1
ATOM 767 C C . GLN A 1 95 ? 15.113 3.209 -34.525 1.00 97.38 95 GLN A C 1
ATOM 769 O O . GLN A 1 95 ? 14.455 2.991 -33.509 1.00 97.38 95 GLN A O 1
ATOM 774 N N . ASN A 1 96 ? 15.503 4.438 -34.872 1.00 97.75 96 ASN A N 1
ATOM 775 C CA . ASN A 1 96 ? 15.164 5.617 -34.071 1.00 97.75 96 ASN A CA 1
ATOM 776 C C . ASN A 1 96 ? 13.650 5.852 -34.005 1.00 97.75 96 ASN A C 1
ATOM 778 O O . ASN A 1 96 ? 13.122 6.087 -32.924 1.00 97.75 96 ASN A O 1
ATOM 782 N N . ILE A 1 97 ? 12.934 5.693 -35.123 1.00 98.06 97 ILE A N 1
ATOM 783 C CA . ILE A 1 97 ? 11.466 5.793 -35.138 1.00 98.06 97 ILE A CA 1
ATOM 784 C C . ILE A 1 97 ? 10.836 4.752 -34.201 1.00 98.06 97 ILE A C 1
ATOM 786 O O . ILE A 1 97 ? 9.913 5.073 -33.452 1.00 98.06 97 ILE A O 1
ATOM 790 N N . LEU A 1 98 ? 11.330 3.510 -34.214 1.00 98.12 98 LEU A N 1
ATOM 791 C CA . LEU A 1 98 ? 10.827 2.459 -33.328 1.00 98.12 98 LEU A CA 1
ATOM 792 C C . LEU A 1 98 ? 11.114 2.772 -31.851 1.00 98.12 98 LEU A C 1
ATOM 794 O O . LEU A 1 98 ? 10.250 2.552 -31.001 1.00 98.12 98 LEU A O 1
ATOM 798 N N . LEU A 1 99 ? 12.303 3.296 -31.542 1.00 97.88 99 LEU A N 1
ATOM 799 C CA . LEU A 1 99 ? 12.667 3.721 -30.189 1.00 97.88 99 LEU A CA 1
ATOM 800 C C . LEU A 1 99 ? 11.771 4.859 -29.693 1.00 97.88 99 LEU A C 1
ATOM 802 O O . LEU A 1 99 ? 11.280 4.791 -28.566 1.00 97.88 99 LEU A O 1
ATOM 806 N N . ASP A 1 100 ? 11.492 5.855 -30.533 1.00 97.62 100 ASP A N 1
ATOM 807 C CA . ASP A 1 100 ? 10.586 6.953 -30.189 1.00 97.62 100 ASP A CA 1
ATOM 808 C C . ASP A 1 100 ? 9.164 6.439 -29.919 1.00 97.62 100 ASP A C 1
ATOM 810 O O . ASP A 1 100 ? 8.552 6.805 -28.914 1.00 97.62 100 ASP A O 1
ATOM 814 N N . GLN A 1 101 ? 8.659 5.510 -30.738 1.00 97.25 101 GLN A N 1
ATOM 815 C CA . GLN A 1 101 ? 7.361 4.867 -30.503 1.00 97.25 101 GLN A CA 1
ATOM 816 C C . GLN A 1 101 ? 7.320 4.100 -29.174 1.00 97.25 101 GLN A C 1
ATOM 818 O O . GLN A 1 101 ? 6.338 4.189 -28.431 1.00 97.25 101 GLN A O 1
ATOM 823 N N . GLN A 1 102 ? 8.379 3.350 -28.852 1.00 97.56 102 GLN A N 1
ATOM 824 C CA . GLN A 1 102 ? 8.485 2.640 -27.575 1.00 97.56 102 GLN A CA 1
ATOM 825 C C . GLN A 1 102 ? 8.525 3.610 -26.393 1.00 97.56 102 GLN A C 1
ATOM 827 O O . GLN A 1 102 ? 7.845 3.377 -25.392 1.00 97.56 102 GLN A O 1
ATOM 832 N N . LYS A 1 103 ? 9.263 4.716 -26.520 1.00 97.94 103 LYS A N 1
ATOM 833 C CA . LYS A 1 103 ? 9.339 5.762 -25.500 1.00 97.94 103 LYS A CA 1
ATOM 834 C C . LYS A 1 103 ? 7.970 6.388 -25.240 1.00 97.94 103 LYS A C 1
ATOM 836 O O . LYS A 1 103 ? 7.543 6.432 -24.090 1.00 97.94 103 LYS A O 1
ATOM 841 N N . THR A 1 104 ? 7.240 6.773 -26.287 1.00 97.56 104 THR A N 1
ATOM 842 C CA . THR A 1 104 ? 5.878 7.311 -26.143 1.00 97.56 104 THR A CA 1
ATOM 843 C C . THR A 1 104 ? 4.935 6.307 -25.477 1.00 97.56 104 THR A C 1
ATOM 845 O O . THR A 1 104 ? 4.150 6.681 -24.607 1.00 97.56 104 THR A O 1
ATOM 848 N N . LYS A 1 105 ? 5.027 5.016 -25.824 1.00 97.81 105 LYS A N 1
ATOM 849 C CA . LYS A 1 105 ? 4.216 3.971 -25.181 1.00 97.81 105 LYS A CA 1
ATOM 850 C C . LYS A 1 105 ? 4.533 3.830 -23.686 1.00 97.81 105 LYS A C 1
ATOM 852 O O . LYS A 1 105 ? 3.614 3.694 -22.883 1.00 97.81 105 LYS A O 1
ATOM 857 N N . LEU A 1 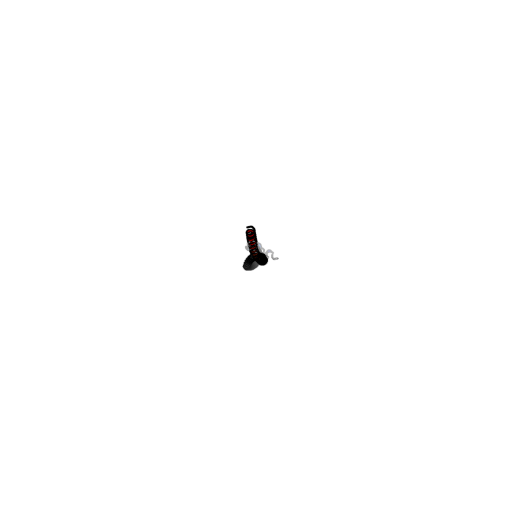106 ? 5.810 3.884 -23.304 1.00 97.56 106 LEU A N 1
ATOM 858 C CA . LEU A 1 106 ? 6.231 3.841 -21.898 1.00 97.56 106 LEU A CA 1
ATOM 859 C C . LEU A 1 106 ? 5.756 5.072 -21.113 1.00 97.56 106 LEU A C 1
ATOM 861 O O . LEU A 1 106 ? 5.310 4.939 -19.973 1.00 97.56 106 LEU A O 1
ATOM 865 N N . GLU A 1 107 ? 5.802 6.260 -21.715 1.00 97.69 107 GLU A N 1
ATOM 866 C CA . GLU A 1 107 ? 5.286 7.496 -21.112 1.00 97.69 107 GLU A CA 1
ATOM 867 C C . GLU A 1 107 ? 3.766 7.423 -20.877 1.00 97.69 107 GLU A C 1
ATOM 869 O O . GLU A 1 107 ? 3.287 7.791 -19.799 1.00 97.69 107 GLU A O 1
ATOM 874 N N . GLN A 1 108 ? 3.009 6.875 -21.835 1.00 97.38 108 GLN A N 1
ATOM 875 C CA . GLN A 1 108 ? 1.573 6.615 -21.678 1.00 97.38 108 GLN A CA 1
ATOM 876 C C . GLN A 1 108 ? 1.297 5.632 -20.536 1.00 97.38 108 GLN A C 1
ATOM 878 O O . GLN A 1 108 ? 0.523 5.955 -19.637 1.00 97.38 108 GLN A O 1
ATOM 883 N N . GLN A 1 109 ? 1.986 4.487 -20.501 1.00 97.25 109 GLN A N 1
ATOM 884 C CA . GLN A 1 109 ? 1.824 3.494 -19.430 1.00 97.25 109 GLN A CA 1
ATOM 885 C C . GLN A 1 109 ? 2.172 4.059 -18.048 1.00 97.25 109 GLN A C 1
ATOM 887 O O . GLN A 1 109 ? 1.483 3.785 -17.069 1.00 97.25 109 GLN A O 1
ATOM 892 N N . THR A 1 110 ? 3.218 4.882 -17.960 1.00 97.50 110 THR A N 1
ATOM 893 C CA . THR A 1 110 ? 3.604 5.547 -16.707 1.00 97.50 110 THR A CA 1
ATOM 894 C C . THR A 1 110 ? 2.514 6.514 -16.244 1.00 97.50 110 THR A C 1
ATOM 896 O O . THR A 1 110 ? 2.188 6.569 -15.058 1.00 97.50 110 THR A O 1
ATOM 899 N N . THR A 1 111 ? 1.910 7.243 -17.183 1.00 97.19 111 THR A N 1
ATOM 900 C CA . THR A 1 111 ? 0.803 8.161 -16.897 1.00 97.19 111 THR A CA 1
ATOM 901 C C . THR A 1 111 ? -0.447 7.403 -16.441 1.00 97.19 111 THR A C 1
ATOM 903 O O . THR A 1 111 ? -1.057 7.788 -15.445 1.00 97.19 111 THR A O 1
ATOM 906 N N . GLU A 1 112 ? -0.809 6.304 -17.109 1.00 97.19 112 GLU A N 1
ATOM 907 C CA . GLU A 1 112 ? -1.941 5.445 -16.731 1.00 97.19 112 GLU A CA 1
ATOM 908 C C . GLU A 1 112 ? -1.759 4.836 -15.335 1.00 97.19 112 GLU A C 1
ATOM 910 O O . GLU A 1 112 ? -2.679 4.887 -14.518 1.00 97.19 112 GLU A O 1
ATOM 915 N N . LEU A 1 113 ? -0.564 4.325 -15.020 1.00 96.62 113 LEU A N 1
ATOM 916 C CA . LEU A 1 113 ? -0.241 3.818 -13.683 1.00 96.62 113 LEU A CA 1
ATOM 917 C C . LEU A 1 113 ? -0.345 4.919 -12.622 1.00 96.62 113 LEU A C 1
ATOM 919 O O . LEU A 1 113 ? -0.924 4.697 -11.558 1.00 96.62 113 LEU A O 1
ATOM 923 N N . GLY A 1 114 ? 0.154 6.122 -12.923 1.00 96.62 114 GLY A N 1
ATOM 924 C CA . GLY A 1 114 ? 0.005 7.284 -12.049 1.00 96.62 114 GLY A CA 1
ATOM 925 C C . GLY A 1 114 ? -1.465 7.624 -11.782 1.00 96.62 114 GLY A C 1
ATOM 926 O O . GLY A 1 114 ? -1.849 7.844 -10.635 1.00 96.62 114 GLY A O 1
ATOM 927 N N . GLN A 1 115 ? -2.310 7.593 -12.816 1.00 96.25 115 GLN A N 1
ATOM 928 C CA . GLN A 1 115 ? -3.750 7.834 -12.687 1.00 96.25 115 GLN A CA 1
ATOM 929 C C . GLN A 1 115 ? -4.467 6.740 -11.887 1.00 96.25 115 GLN A C 1
ATOM 931 O O . GLN A 1 115 ? -5.359 7.064 -11.107 1.00 96.25 115 GLN A O 1
ATOM 936 N N . GLN A 1 116 ? -4.081 5.468 -12.038 1.00 95.69 116 GLN A N 1
ATOM 937 C CA . GLN A 1 116 ? -4.642 4.354 -11.262 1.00 95.69 116 GLN A CA 1
ATOM 938 C C . GLN A 1 116 ? -4.226 4.382 -9.785 1.00 95.69 116 GLN A C 1
ATOM 940 O O . GLN A 1 116 ? -4.983 3.924 -8.928 1.00 95.69 116 GLN A O 1
ATOM 945 N N . ASN A 1 117 ? -3.059 4.944 -9.463 1.00 96.75 117 ASN A N 1
ATOM 946 C CA . ASN A 1 117 ? -2.588 5.032 -8.083 1.00 96.75 117 ASN A CA 1
ATOM 947 C C . ASN A 1 117 ? -3.396 6.045 -7.242 1.00 96.75 117 ASN A C 1
ATOM 949 O O . ASN A 1 117 ? -3.662 5.802 -6.067 1.00 96.75 117 ASN A O 1
ATOM 953 N N . ILE A 1 118 ? -3.880 7.135 -7.849 1.00 96.56 118 ILE A N 1
ATOM 954 C CA . ILE A 1 118 ? -4.687 8.166 -7.165 1.00 96.56 118 ILE A CA 1
ATOM 955 C C . ILE A 1 118 ? -5.942 7.587 -6.467 1.00 96.56 118 ILE A C 1
ATOM 957 O O . ILE A 1 118 ? -6.109 7.810 -5.264 1.00 96.56 118 ILE A O 1
ATOM 961 N N . PRO A 1 119 ? -6.846 6.843 -7.142 1.00 96.38 119 PRO A N 1
ATOM 962 C CA . PRO A 1 119 ? -8.016 6.269 -6.480 1.00 96.38 119 PRO A CA 1
ATOM 963 C C . PRO A 1 119 ? -7.648 5.190 -5.451 1.00 96.38 119 PRO A C 1
ATOM 965 O O . PRO A 1 119 ? -8.371 5.034 -4.466 1.00 96.38 119 PRO A O 1
ATOM 968 N N . LEU A 1 120 ? -6.528 4.473 -5.619 1.00 96.31 120 LEU A N 1
ATOM 969 C CA . LEU A 1 120 ? -6.042 3.507 -4.624 1.00 96.31 120 LEU A CA 1
ATOM 970 C C . LEU A 1 120 ? -5.597 4.198 -3.327 1.00 96.31 120 LEU A C 1
ATOM 972 O O . LEU A 1 120 ? -5.949 3.742 -2.234 1.00 96.31 120 LEU A O 1
ATOM 976 N N . GLU A 1 121 ? -4.894 5.326 -3.419 1.00 96.50 121 GLU A N 1
ATOM 977 C CA . GLU A 1 121 ? -4.524 6.143 -2.255 1.00 96.50 121 GLU A CA 1
ATOM 978 C C . GLU A 1 121 ? -5.760 6.719 -1.544 1.00 96.50 121 GLU A C 1
ATOM 980 O O . GLU A 1 121 ? -5.847 6.712 -0.307 1.00 96.50 121 GLU A O 1
ATOM 985 N N . GLN A 1 122 ? -6.767 7.153 -2.310 1.00 95.75 122 GLN A N 1
ATOM 986 C CA . GLN A 1 122 ? -8.048 7.610 -1.765 1.00 95.75 122 GLN A CA 1
ATOM 987 C C . GLN A 1 122 ? -8.803 6.484 -1.046 1.00 95.75 122 GLN A C 1
ATOM 989 O O . GLN A 1 122 ? -9.284 6.683 0.073 1.00 95.75 122 GLN A O 1
ATOM 994 N N . LEU A 1 123 ? -8.880 5.289 -1.645 1.00 97.31 123 LEU A N 1
ATOM 995 C CA . LEU A 1 123 ? -9.489 4.108 -1.025 1.00 97.31 123 LEU A CA 1
ATOM 996 C C . LEU A 1 123 ? -8.764 3.718 0.263 1.00 97.31 123 LEU A C 1
ATOM 998 O O . LEU A 1 123 ? -9.414 3.496 1.282 1.00 97.31 123 LEU A O 1
ATOM 1002 N N . THR A 1 124 ? -7.431 3.714 0.249 1.00 97.50 124 THR A N 1
ATOM 1003 C CA . THR A 1 124 ? -6.605 3.431 1.4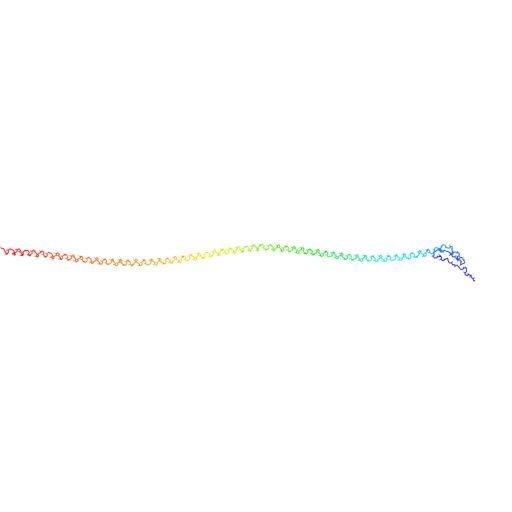33 1.00 97.50 124 THR A CA 1
ATOM 1004 C C . THR A 1 124 ? -6.903 4.420 2.561 1.00 97.50 124 THR A C 1
ATOM 1006 O O . THR A 1 124 ? -7.112 4.028 3.712 1.00 97.50 124 THR A O 1
ATOM 1009 N N . THR A 1 125 ? -7.008 5.710 2.234 1.00 97.25 125 THR A N 1
ATOM 1010 C CA . THR A 1 125 ? -7.364 6.753 3.206 1.00 97.25 125 THR A CA 1
ATOM 1011 C C . THR A 1 125 ? -8.772 6.550 3.768 1.00 97.25 125 THR A C 1
ATOM 1013 O O . THR A 1 125 ? -8.962 6.654 4.981 1.00 97.25 125 THR A O 1
ATOM 1016 N N . LYS A 1 126 ? -9.746 6.212 2.915 1.00 97.81 126 LYS A N 1
ATOM 1017 C CA . LYS A 1 126 ? -11.132 5.948 3.322 1.00 97.81 126 LYS A CA 1
ATOM 1018 C C . LYS A 1 126 ? -11.242 4.723 4.231 1.00 97.81 126 LYS A C 1
ATOM 1020 O O . LYS A 1 126 ? -11.937 4.781 5.240 1.00 97.81 126 LYS A O 1
ATOM 1025 N N . VAL A 1 127 ? -10.529 3.639 3.919 1.00 97.88 127 VAL A N 1
ATOM 1026 C CA . VAL A 1 127 ? -10.466 2.439 4.772 1.00 97.88 127 VAL A CA 1
ATOM 1027 C C . VAL A 1 127 ? -9.886 2.784 6.141 1.00 97.88 127 VAL A C 1
ATOM 1029 O O . VAL A 1 127 ? -10.456 2.401 7.158 1.00 97.88 127 VAL A O 1
ATOM 1032 N N . ARG A 1 128 ? -8.808 3.576 6.192 1.00 97.69 128 ARG A N 1
ATOM 1033 C CA . ARG A 1 128 ? -8.231 4.030 7.464 1.00 97.69 128 ARG A CA 1
ATOM 1034 C C . ARG A 1 128 ? -9.234 4.833 8.298 1.00 97.69 128 ARG A C 1
ATOM 1036 O O . ARG A 1 128 ? -9.347 4.588 9.493 1.00 97.69 128 ARG A O 1
ATOM 1043 N N . GLN A 1 129 ? -9.972 5.755 7.677 1.00 97.56 129 GLN A N 1
ATOM 1044 C CA . GLN A 1 129 ? -11.010 6.539 8.359 1.00 97.56 129 GLN A CA 1
ATOM 1045 C C . GLN A 1 129 ? -12.138 5.654 8.904 1.00 97.56 129 GLN A C 1
ATOM 1047 O O . GLN A 1 129 ? -12.543 5.832 10.050 1.00 97.56 129 GLN A O 1
ATOM 1052 N N . LEU A 1 130 ? -12.609 4.683 8.114 1.00 97.69 130 LEU A N 1
ATOM 1053 C CA . LEU A 1 130 ? -13.634 3.731 8.549 1.00 97.69 130 LEU A CA 1
ATOM 1054 C C . LEU A 1 130 ? -13.154 2.878 9.726 1.00 97.69 130 LEU A C 1
ATOM 1056 O O . LEU A 1 130 ? -13.901 2.713 10.683 1.00 97.69 130 LEU A O 1
ATOM 1060 N N . ASN A 1 131 ? -11.906 2.402 9.703 1.00 97.81 131 ASN A N 1
ATOM 1061 C CA . ASN A 1 131 ? -11.336 1.658 10.828 1.00 97.81 131 ASN A CA 1
ATOM 1062 C C . ASN A 1 131 ? -11.311 2.509 12.105 1.00 97.81 131 ASN A C 1
ATOM 1064 O O . ASN A 1 131 ? -11.776 2.058 13.144 1.00 97.81 131 ASN A O 1
ATOM 1068 N N . THR A 1 132 ? -10.871 3.770 12.020 1.00 97.81 132 THR A N 1
ATOM 1069 C CA . THR A 1 132 ? -10.912 4.687 13.171 1.00 97.81 132 THR A CA 1
ATOM 1070 C C . THR A 1 132 ? -12.336 4.908 13.689 1.00 97.81 132 THR A C 1
ATOM 1072 O O . THR A 1 132 ? -12.546 4.957 14.899 1.00 97.81 132 THR A O 1
ATOM 1075 N N . GLN A 1 133 ? -13.327 5.021 12.800 1.00 97.88 133 GLN A N 1
ATOM 1076 C CA . GLN A 1 133 ? -14.728 5.162 13.199 1.00 97.88 133 GLN A CA 1
ATOM 1077 C C . GLN A 1 133 ? -15.253 3.901 13.905 1.00 97.88 133 GLN A C 1
ATOM 1079 O O . GLN A 1 133 ? -15.947 4.011 14.915 1.00 97.88 133 GLN A O 1
ATOM 1084 N N . VAL A 1 134 ? -14.898 2.713 13.408 1.00 97.94 134 VAL A N 1
ATOM 1085 C CA . VAL A 1 134 ? -15.247 1.430 14.038 1.00 97.94 134 VAL A CA 1
ATOM 1086 C C . VAL A 1 134 ? -14.610 1.312 15.424 1.00 97.94 134 VAL A C 1
ATOM 1088 O O . VAL A 1 134 ? -15.297 0.951 16.377 1.00 97.94 134 VAL A O 1
ATOM 1091 N N . ASP A 1 135 ? -13.339 1.684 15.577 1.00 98.06 135 ASP A N 1
ATOM 1092 C CA . ASP A 1 135 ? -12.650 1.660 16.874 1.00 98.06 135 ASP A CA 1
ATOM 1093 C C . ASP A 1 135 ? -13.318 2.594 17.900 1.00 98.06 135 ASP A C 1
ATOM 1095 O O . ASP A 1 135 ? -13.498 2.233 19.070 1.00 98.06 135 ASP A O 1
ATOM 1099 N N . GLN A 1 136 ? -13.747 3.783 17.463 1.00 97.56 136 GLN A N 1
ATOM 1100 C CA . GLN A 1 136 ? -14.501 4.721 18.300 1.00 97.56 136 GLN A CA 1
ATOM 1101 C C . GLN A 1 136 ? -15.860 4.149 18.721 1.00 97.56 136 GLN A C 1
ATOM 1103 O O . GLN A 1 136 ? -16.214 4.221 19.899 1.00 97.56 136 GLN A O 1
ATOM 1108 N N . GLN A 1 137 ? -16.603 3.542 17.789 1.00 97.75 137 GLN A N 1
ATOM 1109 C CA . GLN A 1 137 ? -17.889 2.904 18.086 1.00 97.75 137 GLN A CA 1
ATOM 1110 C C . GLN A 1 137 ? -17.737 1.729 19.055 1.00 97.75 137 GLN A C 1
ATOM 1112 O O . GLN A 1 137 ? -18.517 1.616 19.998 1.00 97.75 137 GLN A O 1
ATOM 1117 N N . ASN A 1 138 ? -16.709 0.896 18.880 1.00 98.00 138 ASN A N 1
ATOM 1118 C CA . ASN A 1 138 ? -16.409 -0.202 19.799 1.00 98.00 138 ASN A CA 1
ATOM 1119 C C . ASN A 1 138 ? -16.092 0.312 21.208 1.00 98.00 138 ASN A C 1
ATOM 1121 O O . ASN A 1 138 ? -16.591 -0.228 22.194 1.00 98.00 138 ASN A O 1
ATOM 1125 N N . THR A 1 139 ? -15.314 1.392 21.310 1.00 97.94 139 THR A N 1
ATOM 1126 C CA . THR A 1 139 ? -15.003 2.024 22.600 1.00 97.94 139 THR A CA 1
ATOM 1127 C C . THR A 1 139 ? -16.271 2.544 23.283 1.00 97.94 139 THR A C 1
ATOM 1129 O O . THR A 1 139 ? -16.480 2.293 24.470 1.00 97.94 139 THR A O 1
ATOM 1132 N N . GLN A 1 140 ? -17.147 3.224 22.537 1.00 98.12 140 GLN A N 1
ATOM 1133 C CA . GLN A 1 140 ? -18.426 3.713 23.055 1.00 98.12 140 GLN A CA 1
ATOM 1134 C C . GLN A 1 140 ? -19.340 2.561 23.500 1.00 98.12 140 GLN A C 1
ATOM 1136 O O . GLN A 1 140 ? -19.996 2.653 24.538 1.00 98.12 140 GLN A O 1
ATOM 1141 N N . PHE A 1 141 ? -19.365 1.462 22.747 1.00 97.88 141 PHE A N 1
ATOM 1142 C CA . PHE A 1 141 ? -20.151 0.282 23.089 1.00 97.88 141 PHE A CA 1
ATOM 1143 C C . PHE A 1 141 ? -19.676 -0.372 24.396 1.00 97.88 141 PHE A C 1
ATOM 1145 O O . PHE A 1 141 ? -20.493 -0.679 25.265 1.00 97.88 141 PHE A O 1
ATOM 1152 N N . GLU A 1 142 ? -18.364 -0.536 24.590 1.00 97.94 142 GLU A N 1
ATOM 1153 C CA . GLU A 1 142 ? -17.824 -1.083 25.844 1.00 97.94 142 GLU A CA 1
ATOM 1154 C C . GLU A 1 142 ? -18.068 -0.150 27.046 1.00 97.94 142 GLU A C 1
ATOM 1156 O O . GLU A 1 142 ? -18.333 -0.628 28.155 1.00 97.94 142 GLU A O 1
ATOM 1161 N N . GLN A 1 143 ? -18.072 1.174 26.842 1.00 97.69 143 GLN A N 1
ATOM 1162 C CA . GLN A 1 143 ? -18.489 2.133 27.874 1.00 97.69 143 GLN A CA 1
ATOM 1163 C C . GLN A 1 143 ? -19.959 1.932 28.267 1.00 97.69 143 GLN A C 1
ATOM 1165 O O . GLN A 1 143 ? -20.248 1.726 29.445 1.00 97.69 143 GLN A O 1
ATOM 1170 N N . GLN A 1 144 ? -20.876 1.887 27.295 1.00 97.69 144 GLN A N 1
ATOM 1171 C CA . GLN A 1 144 ? -22.307 1.663 27.552 1.00 97.69 144 GLN A CA 1
ATOM 1172 C C . GLN A 1 144 ? -22.577 0.325 28.246 1.00 97.69 144 GLN A C 1
ATOM 1174 O O . GLN A 1 144 ? -23.411 0.228 29.148 1.00 97.69 144 GLN A O 1
ATOM 1179 N N . LYS A 1 145 ? -21.851 -0.725 27.860 1.00 98.12 145 LYS A N 1
ATOM 1180 C CA . LYS A 1 145 ? -21.926 -2.035 28.510 1.00 98.12 145 LYS A CA 1
ATOM 1181 C C . LYS A 1 145 ? -21.479 -1.964 29.969 1.00 98.12 145 LYS A C 1
ATOM 1183 O O . LYS A 1 145 ? -22.133 -2.544 30.833 1.00 98.12 145 LYS A O 1
ATOM 1188 N N . THR A 1 146 ? -20.402 -1.234 30.252 1.00 98.00 146 THR A N 1
ATOM 1189 C CA . THR A 1 146 ? -19.916 -1.017 31.622 1.00 98.00 146 THR A CA 1
ATOM 1190 C C . THR A 1 146 ? -20.939 -0.248 32.460 1.00 98.00 146 THR A C 1
ATOM 1192 O O . THR A 1 146 ? -21.249 -0.667 33.575 1.00 98.00 146 THR A O 1
ATOM 1195 N N . GLU A 1 147 ? -21.523 0.821 31.915 1.00 98.31 147 GLU A N 1
ATOM 1196 C CA . GLU A 1 147 ? -22.595 1.585 32.570 1.00 98.31 147 GLU A CA 1
ATOM 1197 C C . GLU A 1 147 ? -23.821 0.709 32.860 1.00 98.31 147 GLU A C 1
ATOM 1199 O O . GLU A 1 147 ? -24.357 0.732 33.968 1.00 98.31 147 GLU A O 1
ATOM 1204 N N . SER A 1 148 ? -24.232 -0.130 31.905 1.00 97.62 148 SER A N 1
ATOM 1205 C CA . SER A 1 148 ? -25.354 -1.057 32.084 1.00 97.62 148 SER A CA 1
ATOM 1206 C C . SER A 1 148 ? -25.089 -2.083 33.193 1.00 97.62 148 SER A C 1
ATOM 1208 O O . SER A 1 148 ? -25.969 -2.360 34.012 1.00 97.62 148 SER A O 1
ATOM 1210 N N . ILE A 1 149 ? -23.860 -2.607 33.282 1.00 98.25 149 ILE A N 1
ATOM 1211 C CA . ILE A 1 149 ? -23.447 -3.496 34.378 1.00 98.25 149 ILE A CA 1
ATOM 1212 C C . ILE A 1 149 ? -23.532 -2.766 35.725 1.00 98.25 149 ILE A C 1
ATOM 1214 O O . ILE A 1 149 ? -24.068 -3.322 36.683 1.00 98.25 149 ILE A O 1
ATOM 1218 N N . GLN A 1 150 ? -23.055 -1.521 35.807 1.00 97.81 150 GLN A N 1
ATOM 1219 C CA . GLN A 1 150 ? -23.128 -0.727 37.038 1.00 97.81 150 GLN A CA 1
ATOM 1220 C C . GLN A 1 150 ? -24.574 -0.447 37.463 1.00 97.81 150 GLN A C 1
ATOM 1222 O O . GLN A 1 150 ? -24.905 -0.618 38.636 1.00 97.81 150 GLN A O 1
ATOM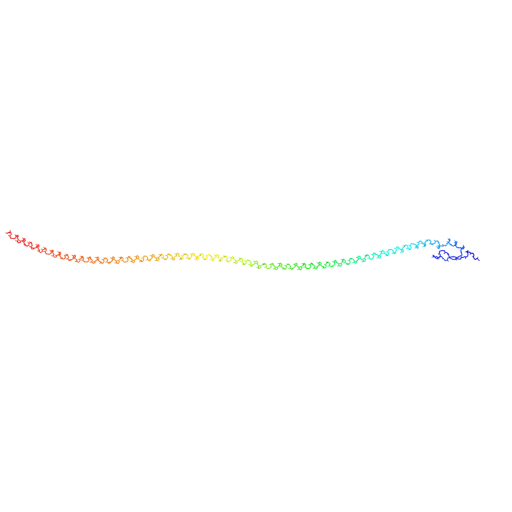 1227 N N . GLN A 1 151 ? -25.450 -0.083 36.523 1.00 97.69 151 GLN A N 1
ATOM 1228 C CA . GLN A 1 151 ? -26.877 0.118 36.796 1.00 97.69 151 GLN A CA 1
ATOM 1229 C C . GLN A 1 151 ? -27.541 -1.160 37.310 1.00 97.69 151 GLN A C 1
ATOM 1231 O O . GLN A 1 151 ? -28.321 -1.112 38.259 1.00 97.69 151 GLN A O 1
ATOM 1236 N N . LYS A 1 152 ? -27.202 -2.318 36.731 1.00 98.12 152 LYS A N 1
ATOM 1237 C CA . LYS A 1 152 ? -27.708 -3.609 37.205 1.00 98.12 152 LYS A CA 1
ATOM 1238 C C . LYS A 1 152 ? -27.281 -3.890 38.647 1.00 98.12 152 LYS A C 1
ATOM 1240 O O . LYS A 1 152 ? -28.120 -4.262 39.459 1.00 98.12 152 LYS A O 1
ATOM 1245 N N . ILE A 1 153 ? -26.012 -3.649 38.980 1.00 98.12 153 ILE A N 1
ATOM 1246 C CA . ILE A 1 153 ? -25.504 -3.803 40.352 1.00 98.12 153 ILE A CA 1
ATOM 1247 C C . ILE A 1 153 ? -26.253 -2.875 41.320 1.00 98.12 153 ILE A C 1
ATOM 1249 O O . ILE A 1 153 ? -26.644 -3.312 42.400 1.00 98.12 153 ILE A O 1
ATOM 1253 N N . GLN A 1 154 ? -26.491 -1.614 40.942 1.00 98.00 154 GLN A N 1
ATOM 1254 C CA . GLN A 1 154 ? -27.257 -0.673 41.769 1.00 98.00 154 GLN A CA 1
ATOM 1255 C C . GLN A 1 154 ? -28.705 -1.130 41.985 1.00 98.00 154 GLN A C 1
ATOM 1257 O O . GLN A 1 154 ? -29.208 -1.050 43.105 1.00 98.00 154 GLN A O 1
ATOM 1262 N N . LEU A 1 155 ? -29.369 -1.641 40.945 1.00 97.94 155 LEU A N 1
ATOM 1263 C CA . LEU A 1 155 ? -30.723 -2.190 41.060 1.00 97.94 155 LEU A CA 1
ATOM 1264 C C . LEU A 1 155 ? -30.767 -3.407 41.992 1.00 97.94 155 LEU A C 1
ATOM 1266 O O . LEU A 1 155 ? -31.660 -3.495 42.834 1.00 97.94 155 LEU A O 1
ATOM 1270 N N . ASP A 1 156 ? -29.794 -4.314 41.891 1.00 97.94 156 ASP A N 1
ATOM 1271 C CA . ASP A 1 156 ? -29.704 -5.485 42.770 1.00 97.94 156 ASP A CA 1
ATOM 1272 C C . ASP A 1 156 ? -29.479 -5.073 44.241 1.00 97.94 156 ASP A C 1
ATOM 1274 O O . ASP A 1 156 ? -30.084 -5.643 45.156 1.00 97.94 156 ASP A O 1
ATOM 1278 N N . GLN A 1 157 ? -28.678 -4.029 44.484 1.00 97.62 157 GLN A N 1
ATOM 1279 C CA . GLN A 1 157 ? -28.496 -3.444 45.819 1.00 97.62 157 GLN A CA 1
ATOM 1280 C C . GLN A 1 157 ? -29.792 -2.829 46.361 1.00 97.62 157 GLN A C 1
ATOM 1282 O O . GLN A 1 157 ? -30.180 -3.121 47.492 1.00 97.62 157 GLN A O 1
ATOM 1287 N N . GLN A 1 158 ? -30.493 -2.023 45.557 1.00 97.56 158 GLN A N 1
ATOM 1288 C CA . GLN A 1 158 ? -31.776 -1.428 45.948 1.00 97.56 158 GLN A CA 1
ATOM 1289 C C . GLN A 1 158 ? -32.831 -2.494 46.247 1.00 97.56 158 GLN A C 1
ATOM 1291 O O . GLN A 1 158 ? -33.569 -2.378 47.225 1.00 97.56 158 GLN A O 1
ATOM 1296 N N . LYS A 1 159 ? -32.880 -3.559 45.443 1.00 98.00 159 LYS A N 1
ATOM 1297 C CA . LYS A 1 159 ? -33.773 -4.693 45.680 1.00 98.00 159 LYS A CA 1
ATOM 1298 C C . LYS A 1 159 ? -33.477 -5.363 47.022 1.00 98.00 159 LYS A C 1
ATOM 1300 O O . LYS A 1 159 ? -34.399 -5.584 47.799 1.00 98.00 159 LYS A O 1
ATOM 1305 N N . THR A 1 160 ? -32.202 -5.610 47.318 1.00 97.81 160 THR A N 1
ATOM 1306 C CA . THR A 1 160 ? -31.773 -6.188 48.603 1.00 97.81 160 THR A CA 1
ATOM 1307 C C . THR A 1 160 ? -32.179 -5.291 49.779 1.00 97.81 160 THR A C 1
ATOM 1309 O O . THR A 1 160 ? -32.683 -5.777 50.790 1.00 97.81 160 THR A O 1
ATOM 1312 N N . GLN A 1 161 ? -32.017 -3.971 49.644 1.00 97.88 161 GLN A N 1
ATOM 1313 C CA . GLN A 1 161 ? -32.424 -3.010 50.672 1.00 97.88 161 GLN A CA 1
ATOM 1314 C C . GLN A 1 161 ? -33.946 -3.008 50.893 1.00 97.88 161 GLN A C 1
ATOM 1316 O O . GLN A 1 161 ? -34.402 -2.991 52.035 1.00 97.88 161 GLN A O 1
ATOM 1321 N N . LEU A 1 162 ? -34.741 -3.070 49.821 1.00 97.69 162 LEU A N 1
ATOM 1322 C CA . LEU A 1 162 ? -36.201 -3.170 49.914 1.00 97.69 162 LEU A CA 1
ATOM 1323 C C . LEU A 1 162 ? -36.650 -4.481 50.572 1.00 97.69 162 LEU A C 1
ATOM 1325 O O . LEU A 1 162 ? -37.589 -4.475 51.369 1.00 97.69 162 LEU A O 1
ATOM 1329 N N . GLU A 1 163 ? -35.986 -5.598 50.270 1.00 97.62 163 GLU A N 1
ATOM 1330 C CA . GLU A 1 163 ? -36.248 -6.889 50.916 1.00 97.62 163 GLU A CA 1
ATOM 1331 C C . GLU A 1 163 ? -35.977 -6.820 52.429 1.00 97.62 163 GLU A C 1
ATOM 1333 O O . GLU A 1 163 ? -36.806 -7.281 53.216 1.00 97.62 163 GLU A O 1
ATOM 1338 N N . GLN A 1 164 ? -34.885 -6.168 52.848 1.00 97.44 164 GLN A N 1
ATOM 1339 C CA . GLN A 1 164 ? -34.577 -5.930 54.266 1.00 97.44 164 GLN A CA 1
ATOM 1340 C C . GLN A 1 164 ? -35.642 -5.067 54.952 1.00 97.44 164 GLN A C 1
ATOM 1342 O O . GLN A 1 164 ? -36.190 -5.476 55.973 1.00 97.44 164 GLN A O 1
ATOM 1347 N N . GLN A 1 165 ? -36.010 -3.925 54.361 1.00 96.88 165 GLN A N 1
ATOM 1348 C CA . GLN A 1 165 ? -37.059 -3.052 54.906 1.00 96.88 165 GLN A CA 1
ATOM 1349 C C . GLN A 1 165 ? -38.414 -3.762 55.004 1.00 96.88 165 GLN A C 1
ATOM 1351 O O . GLN A 1 165 ? -39.160 -3.575 55.964 1.00 96.88 165 GLN A O 1
ATOM 1356 N N . THR A 1 166 ? -38.737 -4.608 54.024 1.00 97.62 166 THR A N 1
ATOM 1357 C CA . THR A 1 166 ? -39.968 -5.407 54.043 1.00 97.62 166 THR A CA 1
ATOM 1358 C C . THR A 1 166 ? -39.954 -6.412 55.195 1.00 97.62 166 THR A C 1
ATOM 1360 O O . THR A 1 166 ? -40.971 -6.585 55.870 1.00 97.62 166 THR A O 1
ATOM 1363 N N . ALA A 1 167 ? -38.811 -7.053 55.455 1.00 97.19 167 ALA A N 1
ATOM 1364 C CA . ALA A 1 167 ? -38.651 -7.962 56.584 1.00 97.19 167 ALA A CA 1
ATOM 1365 C C . ALA A 1 167 ? -38.764 -7.230 57.935 1.00 97.19 167 ALA A C 1
ATOM 1367 O O . ALA A 1 167 ? -39.471 -7.710 58.821 1.00 97.19 167 ALA A O 1
ATOM 1368 N N . GLU A 1 168 ? -38.140 -6.056 58.075 1.00 97.69 168 GLU A N 1
ATOM 1369 C CA . GLU A 1 168 ? -38.236 -5.203 59.271 1.00 97.69 168 GLU A CA 1
ATOM 1370 C C . GLU A 1 168 ? -39.682 -4.771 59.553 1.00 97.69 168 GLU A C 1
ATOM 1372 O O . GLU A 1 168 ? -40.170 -4.929 60.672 1.00 97.69 168 GLU A O 1
ATOM 1377 N N . LEU A 1 169 ? -40.413 -4.306 58.532 1.00 96.81 169 LEU A N 1
ATOM 1378 C CA . LEU A 1 169 ? -41.840 -3.983 58.660 1.00 96.81 169 LEU A CA 1
ATOM 1379 C C . LEU A 1 169 ? -42.673 -5.207 59.061 1.00 96.81 169 LEU A C 1
ATOM 1381 O O . LEU A 1 169 ? -43.613 -5.092 59.850 1.00 96.81 169 LEU A O 1
ATOM 1385 N N . GLY A 1 170 ? -42.328 -6.387 58.539 1.00 97.25 170 GLY A N 1
ATOM 1386 C CA . GLY A 1 170 ? -42.935 -7.652 58.944 1.00 97.25 170 GLY A CA 1
ATOM 1387 C C . GLY A 1 170 ? -42.744 -7.938 60.436 1.00 97.25 170 GLY A C 1
ATOM 1388 O O . GLY A 1 170 ? -43.714 -8.280 61.114 1.00 97.25 170 GLY A O 1
ATOM 1389 N N . GLN A 1 171 ? -41.530 -7.740 60.958 1.00 97.00 171 GLN A N 1
ATOM 1390 C CA . GLN A 1 171 ? -41.215 -7.912 62.381 1.00 97.00 171 GLN A CA 1
ATOM 1391 C C . GLN A 1 171 ? -41.964 -6.903 63.260 1.00 97.00 171 GLN A C 1
ATOM 1393 O O . GLN A 1 171 ? -42.625 -7.303 64.218 1.00 97.00 171 GLN A O 1
ATOM 1398 N N . GLN A 1 172 ? -41.958 -5.619 62.892 1.00 96.44 172 GLN A N 1
ATOM 1399 C CA . GLN A 1 172 ? -42.706 -4.585 63.618 1.00 96.44 172 GLN A CA 1
ATOM 1400 C C . GLN A 1 172 ? -44.205 -4.894 63.664 1.00 96.44 172 GLN A C 1
ATOM 1402 O O . GLN A 1 172 ? -44.845 -4.750 64.702 1.00 96.44 172 GLN A O 1
ATOM 1407 N N . LYS A 1 173 ? -44.780 -5.385 62.559 1.00 97.25 173 LYS A N 1
ATOM 1408 C CA . LYS A 1 173 ? -46.185 -5.803 62.532 1.00 97.25 173 LYS A CA 1
ATOM 1409 C C . LYS A 1 173 ? -46.459 -6.947 63.511 1.00 97.25 173 LYS A C 1
ATOM 1411 O O . LYS A 1 173 ? -47.486 -6.926 64.185 1.00 97.25 173 LYS A O 1
ATOM 1416 N N . THR A 1 174 ? -45.569 -7.939 63.593 1.00 96.56 174 THR A N 1
ATOM 1417 C CA . THR A 1 174 ? -45.720 -9.034 64.564 1.00 96.56 174 THR A CA 1
ATOM 1418 C C . THR A 1 174 ? -45.585 -8.562 66.010 1.00 96.56 174 THR A C 1
ATOM 1420 O O . THR A 1 174 ? -46.324 -9.042 66.865 1.00 96.56 174 THR A O 1
ATOM 1423 N N . GLU A 1 175 ? -44.701 -7.599 66.277 1.00 97.06 175 GLU A N 1
ATOM 1424 C CA . GLU A 1 175 ? -44.524 -6.998 67.602 1.00 97.06 175 GLU A CA 1
ATOM 1425 C C . GLU A 1 175 ? -45.771 -6.212 68.031 1.00 97.06 175 GLU A C 1
ATOM 1427 O O . GLU A 1 175 ? -46.289 -6.440 69.121 1.00 97.06 175 GLU A O 1
ATOM 1432 N N . ILE A 1 176 ? -46.343 -5.399 67.136 1.00 96.69 176 ILE A N 1
ATOM 1433 C CA . ILE A 1 176 ? -47.602 -4.674 67.381 1.00 96.69 176 ILE A CA 1
ATOM 1434 C C . ILE A 1 176 ? -48.761 -5.636 67.686 1.00 96.69 176 ILE A C 1
ATOM 1436 O O . ILE A 1 176 ? -49.549 -5.385 68.599 1.00 96.69 176 ILE A O 1
ATOM 1440 N N . GLU A 1 177 ? -48.897 -6.739 66.942 1.00 96.06 177 GLU A N 1
ATOM 1441 C CA . GLU A 1 177 ? -49.936 -7.737 67.239 1.00 96.06 177 GLU A CA 1
ATOM 1442 C C . GLU A 1 177 ? -49.706 -8.400 68.607 1.00 96.06 177 GLU A C 1
ATOM 1444 O O . GLU A 1 177 ? -50.661 -8.605 69.358 1.00 96.06 177 GLU A O 1
ATOM 1449 N N . LEU A 1 178 ? -48.452 -8.672 68.987 1.00 96.50 178 LEU A N 1
ATOM 1450 C CA . LEU A 1 178 ? -48.133 -9.195 70.315 1.00 96.50 178 LEU A CA 1
ATOM 1451 C C . LEU A 1 178 ? -48.516 -8.196 71.418 1.00 96.50 178 LEU A C 1
ATOM 1453 O O . LEU A 1 178 ? -49.222 -8.572 72.355 1.00 96.50 178 LEU A O 1
ATOM 1457 N N . GLU A 1 179 ? -48.123 -6.928 71.298 1.00 96.38 179 GLU A N 1
ATOM 1458 C CA . GLU A 1 179 ? -48.497 -5.873 72.250 1.00 96.38 179 GLU A CA 1
ATOM 1459 C C . GLU A 1 179 ? -50.017 -5.730 72.368 1.00 96.38 179 GLU A C 1
ATOM 1461 O O . GLU A 1 179 ? -50.560 -5.639 73.471 1.00 96.38 179 GLU A O 1
ATOM 1466 N N . LYS A 1 180 ? -50.736 -5.786 71.244 1.00 96.56 180 LYS A N 1
ATOM 1467 C CA . LYS A 1 180 ? -52.199 -5.746 71.230 1.00 96.56 180 LYS A CA 1
ATOM 1468 C C . LYS A 1 180 ? -52.807 -6.907 72.019 1.00 96.56 180 LYS A C 1
ATOM 1470 O O . LYS A 1 180 ? -53.698 -6.674 72.836 1.00 96.56 180 LYS A O 1
ATOM 1475 N N . THR A 1 181 ? -52.304 -8.132 71.842 1.00 96.31 181 THR A N 1
ATOM 1476 C CA . THR A 1 181 ? -52.772 -9.284 72.635 1.00 96.31 181 THR A CA 1
ATOM 1477 C C . THR A 1 181 ? -52.472 -9.125 74.128 1.00 96.31 181 THR A C 1
ATOM 1479 O O . THR A 1 181 ? -53.317 -9.464 74.958 1.00 96.31 181 THR A O 1
ATOM 1482 N N . GLN A 1 182 ? -51.320 -8.552 74.496 1.00 96.44 182 GLN A N 1
ATOM 1483 C CA . GLN A 1 182 ? -50.989 -8.256 75.895 1.00 96.44 182 GLN A CA 1
ATOM 1484 C C . GLN A 1 182 ? -51.938 -7.208 76.492 1.00 96.44 182 GLN A C 1
ATOM 1486 O O . GLN A 1 182 ? -52.418 -7.380 77.612 1.00 96.44 182 GLN A O 1
ATOM 1491 N N . ILE A 1 183 ? -52.265 -6.150 75.744 1.00 96.06 183 ILE A N 1
ATOM 1492 C CA . ILE A 1 183 ? -53.244 -5.136 76.161 1.00 96.06 183 ILE A CA 1
ATOM 1493 C C . ILE A 1 183 ? -54.621 -5.772 76.385 1.00 96.06 183 ILE A C 1
ATOM 1495 O O . ILE A 1 183 ? -55.277 -5.478 77.386 1.00 96.06 183 ILE A O 1
ATOM 1499 N N . GLU A 1 184 ? -55.067 -6.656 75.489 1.00 95.69 184 GLU A N 1
ATOM 1500 C CA . GLU A 1 184 ? -56.337 -7.377 75.643 1.00 95.69 184 GLU A CA 1
ATOM 1501 C C . GLU A 1 184 ? -56.347 -8.260 76.902 1.00 95.69 184 GLU A C 1
ATOM 1503 O O . GLU A 1 184 ? -57.324 -8.240 77.656 1.00 95.69 184 GLU A O 1
ATOM 1508 N N . GLN A 1 185 ? -55.246 -8.962 77.189 1.00 95.38 185 GLN A N 1
ATOM 1509 C CA . GLN A 1 185 ? -55.087 -9.748 78.418 1.00 95.38 185 GLN A CA 1
ATOM 1510 C C . GLN A 1 185 ? -55.130 -8.873 79.677 1.00 95.38 185 GLN A C 1
ATOM 1512 O O . GLN A 1 185 ? -55.874 -9.178 80.611 1.00 95.38 185 GLN A O 1
ATOM 1517 N N . LEU A 1 186 ? -54.382 -7.765 79.703 1.00 96.19 186 LEU A N 1
ATOM 1518 C CA . LEU A 1 186 ? -54.384 -6.819 80.825 1.00 96.19 186 LEU A CA 1
ATOM 1519 C C . LEU A 1 186 ? -55.772 -6.210 81.047 1.00 96.19 186 LEU A C 1
ATOM 1521 O O . LEU A 1 186 ? -56.217 -6.062 82.184 1.00 96.19 186 LEU A O 1
ATOM 1525 N N . LYS A 1 187 ? -56.498 -5.897 79.969 1.00 96.50 187 LYS A N 1
ATOM 1526 C CA . LYS A 1 187 ? -57.872 -5.393 80.046 1.00 96.50 187 LYS A CA 1
ATOM 1527 C C . LYS A 1 187 ? -58.819 -6.422 80.669 1.00 96.50 187 LYS A C 1
ATOM 1529 O O . LYS A 1 187 ? -59.640 -6.049 81.506 1.00 96.50 187 LYS A O 1
ATOM 1534 N N . ALA A 1 188 ? -58.694 -7.697 80.301 1.00 95.19 188 ALA A N 1
ATOM 1535 C CA . ALA A 1 188 ? -59.474 -8.776 80.904 1.00 95.19 188 ALA A CA 1
ATOM 1536 C C . ALA A 1 188 ? -59.146 -8.954 82.398 1.00 95.19 188 ALA A C 1
ATOM 1538 O O . ALA A 1 188 ? -60.055 -9.087 83.217 1.00 95.19 188 ALA A O 1
ATOM 1539 N N . GLN A 1 189 ? -57.863 -8.877 82.772 1.00 96.00 189 GLN A N 1
ATOM 1540 C CA . GLN A 1 189 ? -57.433 -8.912 84.175 1.00 96.00 189 GLN A CA 1
ATOM 1541 C C . GLN A 1 189 ? -58.007 -7.741 84.982 1.00 96.00 189 GLN A C 1
ATOM 1543 O O . GLN A 1 189 ? -58.534 -7.953 86.073 1.00 96.00 189 GLN A O 1
ATOM 1548 N N . LEU A 1 190 ? -57.970 -6.519 84.439 1.00 95.56 190 LEU A N 1
ATOM 1549 C CA . LEU A 1 190 ? -58.573 -5.342 85.072 1.00 95.56 190 LEU A CA 1
ATOM 1550 C C . LEU A 1 190 ? -60.083 -5.509 85.272 1.00 95.56 190 LEU A C 1
ATOM 1552 O O . LEU A 1 190 ? -60.593 -5.204 86.347 1.00 95.56 190 LEU A O 1
ATOM 1556 N N . GLN A 1 191 ? -60.802 -6.035 84.275 1.00 95.12 191 GLN A N 1
ATOM 1557 C CA . GLN A 1 191 ? -62.232 -6.333 84.418 1.00 95.12 191 GLN A CA 1
ATOM 1558 C C . GLN A 1 191 ? -62.492 -7.347 85.537 1.00 95.12 191 GLN A C 1
ATOM 1560 O O . GLN A 1 191 ? -63.396 -7.145 86.346 1.00 95.12 191 GLN A O 1
ATOM 1565 N N . GLN A 1 192 ? -61.683 -8.405 85.622 1.00 94.62 192 GLN A N 1
ATOM 1566 C CA . GLN A 1 192 ? -61.798 -9.405 86.681 1.00 94.62 192 GLN A CA 1
ATOM 1567 C C . GLN A 1 192 ? -61.536 -8.802 88.068 1.00 94.62 192 GLN A C 1
ATOM 1569 O O . GLN A 1 192 ? -62.304 -9.046 88.997 1.00 94.62 192 GLN A O 1
ATOM 1574 N N . GLN A 1 193 ? -60.498 -7.973 88.206 1.00 95.12 193 GLN A N 1
ATOM 1575 C CA . GLN A 1 193 ? -60.221 -7.247 89.447 1.00 95.12 193 GLN A CA 1
ATOM 1576 C C . GLN A 1 193 ? -61.369 -6.307 89.825 1.00 95.12 193 GLN A C 1
ATOM 1578 O O . GLN A 1 193 ? -61.714 -6.192 90.997 1.00 95.12 193 GLN A O 1
ATOM 1583 N N . GLN A 1 194 ? -61.999 -5.654 88.849 1.00 95.31 194 GLN A N 1
ATOM 1584 C CA . GLN A 1 194 ? -63.115 -4.751 89.108 1.00 95.31 194 GLN A CA 1
ATOM 1585 C C . GLN A 1 194 ? -64.369 -5.488 89.597 1.00 95.31 194 GLN A C 1
ATOM 1587 O O . GLN A 1 194 ? -65.052 -4.987 90.490 1.00 95.31 194 GLN A O 1
ATOM 1592 N N . ILE A 1 195 ? -64.630 -6.695 89.079 1.00 95.06 195 ILE A N 1
ATOM 1593 C CA . ILE A 1 195 ? -65.666 -7.597 89.610 1.00 95.06 195 ILE A CA 1
ATOM 1594 C C . ILE A 1 195 ? -65.336 -7.976 91.060 1.00 95.06 195 ILE A C 1
ATOM 1596 O O . ILE A 1 195 ? -66.167 -7.770 91.937 1.00 95.06 195 ILE A O 1
ATOM 1600 N N . GLN A 1 196 ? -64.101 -8.412 91.339 1.00 94.94 196 GLN A N 1
ATOM 1601 C CA . GLN A 1 196 ? -63.672 -8.761 92.701 1.00 94.94 196 GLN A CA 1
ATOM 1602 C C . GLN A 1 196 ? -63.821 -7.595 93.688 1.00 94.94 196 GLN A C 1
ATOM 1604 O O . GLN A 1 196 ? -64.280 -7.787 94.810 1.00 94.94 196 GLN A O 1
ATOM 1609 N N . ILE A 1 197 ? -63.459 -6.372 93.283 1.00 94.88 197 ILE A N 1
ATOM 1610 C CA . ILE A 1 197 ? -63.648 -5.172 94.110 1.00 94.88 197 ILE A CA 1
ATOM 1611 C C . ILE A 1 197 ? -65.137 -4.942 94.393 1.00 94.88 197 ILE A C 1
ATOM 1613 O O . ILE A 1 197 ? -65.490 -4.642 95.532 1.00 94.88 197 ILE A O 1
ATOM 1617 N N . SER A 1 198 ? -66.005 -5.088 93.387 1.00 94.75 198 SER A N 1
ATOM 1618 C CA . SER A 1 198 ? -67.458 -4.960 93.554 1.00 94.75 198 SER A CA 1
ATOM 1619 C C . SER A 1 198 ? -68.013 -6.003 94.531 1.00 94.75 198 SER A C 1
ATOM 1621 O O . SER A 1 198 ? -68.805 -5.660 95.412 1.00 94.75 198 SER A O 1
ATOM 1623 N N . ASP A 1 199 ? -67.564 -7.255 94.425 1.00 94.38 199 ASP A N 1
ATOM 1624 C CA . ASP A 1 199 ? -67.961 -8.337 95.330 1.00 94.38 199 ASP A CA 1
ATOM 1625 C C . ASP A 1 199 ? -67.536 -8.018 96.772 1.00 94.38 199 ASP A C 1
ATOM 1627 O O . ASP A 1 199 ? -68.380 -7.978 97.670 1.00 94.38 199 ASP A O 1
ATOM 1631 N N . ILE A 1 200 ? -66.267 -7.646 96.987 1.00 94.88 200 ILE A N 1
ATOM 1632 C CA . ILE A 1 200 ? -65.739 -7.238 98.302 1.00 94.88 200 ILE A CA 1
ATOM 1633 C C . ILE A 1 200 ? -66.494 -6.022 98.865 1.00 94.88 200 ILE A C 1
ATOM 1635 O O . ILE A 1 200 ? -66.717 -5.924 100.075 1.00 94.88 200 ILE A O 1
ATOM 1639 N N . GLN A 1 201 ? -66.889 -5.061 98.026 1.00 94.50 201 GLN A N 1
ATOM 1640 C CA . GLN A 1 201 ? -67.694 -3.914 98.458 1.00 94.50 201 GLN A CA 1
ATOM 1641 C C . GLN A 1 201 ? -69.082 -4.346 98.943 1.00 94.50 201 GLN A C 1
ATOM 1643 O O . GLN A 1 201 ? -69.554 -3.843 99.967 1.00 94.50 201 GLN A O 1
ATOM 1648 N N . SER A 1 202 ? -69.721 -5.290 98.247 1.00 92.69 202 SER A N 1
ATOM 1649 C CA . SER A 1 202 ? -71.019 -5.841 98.649 1.00 92.69 202 SER A CA 1
ATOM 1650 C C . SER A 1 202 ? -70.935 -6.625 99.968 1.00 92.69 202 SER A C 1
ATOM 1652 O O . SER A 1 202 ? -71.780 -6.446 100.854 1.00 92.69 202 SER A O 1
ATOM 1654 N N . GLU A 1 203 ? -69.869 -7.406 100.160 1.00 94.12 203 GLU A N 1
ATOM 1655 C CA . GLU A 1 203 ? -69.588 -8.117 101.410 1.00 94.12 203 GLU A CA 1
ATOM 1656 C C . GLU A 1 203 ? -69.350 -7.140 102.566 1.00 94.12 203 GLU A C 1
ATOM 1658 O O . GLU A 1 203 ? -69.983 -7.259 103.616 1.00 94.12 203 GLU A O 1
ATOM 1663 N N . ASN A 1 204 ? -68.520 -6.111 102.365 1.00 92.69 204 ASN A N 1
ATOM 1664 C CA . ASN A 1 204 ? -68.294 -5.066 103.368 1.00 92.69 204 ASN A CA 1
ATOM 1665 C C . ASN A 1 204 ? -69.587 -4.335 103.747 1.00 92.69 204 ASN A C 1
ATOM 1667 O O . ASN A 1 204 ? -69.794 -4.009 104.917 1.00 92.69 204 ASN A O 1
ATOM 1671 N N . GLN A 1 205 ? -70.476 -4.069 102.785 1.00 91.88 205 GLN A N 1
ATOM 1672 C CA . GLN A 1 205 ? -71.765 -3.438 103.067 1.00 91.88 205 GLN A CA 1
ATOM 1673 C C . GLN A 1 205 ? -72.667 -4.353 103.907 1.00 91.88 205 GLN A C 1
ATOM 1675 O O . GLN A 1 205 ? -73.314 -3.882 104.845 1.00 91.88 205 GLN A O 1
ATOM 1680 N N . THR A 1 206 ? -72.668 -5.656 103.621 1.00 92.56 206 THR A N 1
ATOM 1681 C CA . THR A 1 206 ? -73.367 -6.671 104.423 1.00 92.56 206 THR A CA 1
ATOM 1682 C C . THR A 1 206 ? -72.828 -6.705 105.851 1.00 92.56 206 THR A C 1
ATOM 1684 O O . THR A 1 206 ? -73.591 -6.499 106.796 1.00 92.56 206 THR A O 1
ATOM 1687 N N . GLN A 1 207 ? -71.508 -6.814 106.019 1.00 93.44 207 GLN A N 1
ATOM 1688 C CA . GLN A 1 207 ? -70.850 -6.783 107.330 1.00 93.44 207 GLN A CA 1
ATOM 1689 C C . GLN A 1 207 ? -71.124 -5.475 108.088 1.00 93.44 207 GLN A C 1
ATOM 1691 O O . GLN A 1 207 ? -71.338 -5.466 109.302 1.00 93.44 207 GLN A O 1
ATOM 1696 N N . LYS A 1 208 ? -71.166 -4.333 107.395 1.00 93.75 208 LYS A N 1
ATOM 1697 C CA . LYS A 1 208 ? -71.515 -3.039 107.995 1.00 93.75 208 LYS A CA 1
ATOM 1698 C C . LYS A 1 208 ? -72.960 -3.014 108.508 1.00 93.75 208 LYS A C 1
ATOM 1700 O O . LYS A 1 208 ? -73.221 -2.462 109.577 1.00 93.75 208 LYS A O 1
ATOM 1705 N N . ASN A 1 209 ? -73.894 -3.627 107.784 1.00 91.25 209 ASN A N 1
ATOM 1706 C CA . ASN A 1 209 ? -75.283 -3.761 108.223 1.00 91.25 209 ASN A CA 1
ATOM 1707 C C . ASN A 1 209 ? -75.404 -4.710 109.426 1.00 91.25 209 ASN A C 1
ATOM 1709 O O . ASN A 1 209 ? -76.099 -4.389 110.392 1.00 91.25 209 ASN A O 1
ATOM 1713 N N . GLU A 1 210 ? -74.692 -5.838 109.405 1.00 92.06 210 GLU A N 1
ATOM 1714 C CA . GLU A 1 210 ? -74.622 -6.788 110.522 1.00 92.06 210 GLU A CA 1
ATOM 1715 C C . GLU A 1 210 ? -74.044 -6.134 111.780 1.00 92.06 210 GLU A C 1
ATOM 1717 O O . GLU A 1 210 ? -74.664 -6.166 112.842 1.00 92.06 210 GLU A O 1
ATOM 1722 N N . THR A 1 211 ? -72.902 -5.452 111.665 1.00 91.00 211 THR A N 1
ATOM 1723 C CA . THR A 1 211 ? -72.283 -4.727 112.786 1.00 91.00 211 THR A CA 1
ATOM 1724 C C . THR A 1 211 ? -73.177 -3.605 113.313 1.00 91.00 211 THR A C 1
ATOM 1726 O O . THR A 1 211 ? -73.231 -3.396 114.525 1.00 91.00 211 THR A O 1
ATOM 1729 N N . ALA A 1 212 ? -73.925 -2.903 112.455 1.00 91.00 212 ALA A N 1
ATOM 1730 C CA . ALA A 1 212 ? -74.926 -1.928 112.890 1.00 91.00 212 ALA A CA 1
ATOM 1731 C C . ALA A 1 212 ? -76.087 -2.586 113.659 1.00 91.00 212 ALA A C 1
ATOM 1733 O O . ALA A 1 212 ? -76.540 -2.037 114.664 1.00 91.00 212 ALA A O 1
ATOM 1734 N N . SER A 1 213 ? -76.546 -3.763 113.221 1.00 91.12 213 SER A N 1
ATOM 1735 C CA . SER A 1 213 ? -77.564 -4.557 113.920 1.00 91.12 213 SER A CA 1
ATOM 1736 C C . SER A 1 213 ? -77.072 -5.012 115.298 1.00 91.12 213 SER A C 1
ATOM 1738 O O . SER A 1 213 ? -77.735 -4.762 116.305 1.00 91.12 213 SER A O 1
ATOM 1740 N N . ILE A 1 214 ? -75.857 -5.567 115.371 1.00 92.00 214 ILE A N 1
ATOM 1741 C CA . ILE A 1 214 ? -75.211 -5.970 116.629 1.00 92.00 214 ILE A CA 1
ATOM 1742 C C . ILE A 1 214 ? -75.037 -4.765 117.559 1.00 92.00 214 ILE A C 1
ATOM 1744 O O . ILE A 1 214 ? -75.357 -4.853 118.740 1.00 92.00 214 ILE A O 1
ATOM 1748 N N . ARG A 1 215 ? -74.591 -3.606 117.050 1.00 92.19 215 ARG A N 1
ATOM 1749 C CA . ARG A 1 215 ? -74.491 -2.374 117.855 1.00 92.19 215 ARG A CA 1
ATOM 1750 C C . ARG A 1 215 ? -75.833 -1.981 118.466 1.00 92.19 215 ARG A C 1
ATOM 1752 O O . ARG A 1 215 ? -75.865 -1.671 119.651 1.00 92.19 215 ARG A O 1
ATOM 1759 N N . LYS A 1 216 ? -76.930 -2.033 117.697 1.00 91.00 216 LYS A N 1
ATOM 1760 C CA . LYS A 1 216 ? -78.283 -1.779 118.226 1.00 91.00 216 LYS A CA 1
ATOM 1761 C C . LYS A 1 216 ? -78.644 -2.764 119.339 1.00 91.00 216 LYS A C 1
ATOM 1763 O O . LYS A 1 216 ? -79.134 -2.332 120.376 1.00 91.00 216 LYS A O 1
ATOM 1768 N N . GLN A 1 217 ? -78.370 -4.057 119.152 1.00 91.12 217 GLN A N 1
ATOM 1769 C CA . GLN A 1 217 ? -78.592 -5.071 120.190 1.00 91.12 217 GLN A CA 1
ATOM 1770 C C . GLN A 1 217 ? -77.776 -4.779 121.457 1.00 91.12 217 GLN A C 1
ATOM 1772 O O . GLN A 1 217 ? -78.320 -4.840 122.554 1.00 91.12 217 GLN A O 1
ATOM 1777 N N . ILE A 1 218 ? -76.503 -4.392 121.323 1.00 91.06 218 ILE A N 1
ATOM 1778 C CA . ILE A 1 218 ? -75.652 -3.993 122.454 1.00 91.06 218 ILE A CA 1
ATOM 1779 C C . ILE A 1 218 ? -76.241 -2.783 123.190 1.00 91.06 218 ILE A C 1
ATOM 1781 O O . ILE A 1 218 ? -76.262 -2.792 124.417 1.00 91.06 218 ILE A O 1
ATOM 1785 N N . THR A 1 219 ? -76.742 -1.767 122.478 1.00 87.88 219 THR A N 1
ATOM 1786 C CA . THR A 1 219 ? -77.385 -0.598 123.104 1.00 87.88 219 THR A CA 1
ATOM 1787 C C . THR A 1 219 ? -78.625 -0.996 123.901 1.00 87.88 219 THR A C 1
ATOM 1789 O O . THR A 1 219 ? -78.765 -0.571 125.044 1.00 87.88 219 THR A O 1
ATOM 1792 N N . ILE A 1 220 ? -79.479 -1.862 123.344 1.00 90.31 220 ILE A N 1
ATOM 1793 C CA . ILE A 1 220 ? -80.658 -2.397 124.045 1.00 90.31 220 ILE A CA 1
ATOM 1794 C C . ILE A 1 220 ? -80.228 -3.150 125.309 1.00 90.31 220 ILE A C 1
ATOM 1796 O O . ILE A 1 220 ? -80.719 -2.859 126.396 1.00 90.31 220 ILE A O 1
ATOM 1800 N N . LEU A 1 221 ? -79.256 -4.059 125.195 1.00 88.12 221 LEU A N 1
ATOM 1801 C CA . LEU A 1 221 ? -78.726 -4.803 126.341 1.00 88.12 221 LEU A CA 1
ATOM 1802 C C . LEU A 1 221 ? -78.104 -3.872 127.394 1.00 88.12 221 LEU A C 1
ATOM 1804 O O . LEU A 1 221 ? -78.255 -4.102 128.589 1.00 88.12 221 LEU A O 1
ATOM 1808 N N . GLN A 1 222 ? -77.419 -2.802 126.987 1.00 86.50 222 GLN A N 1
ATOM 1809 C CA . GLN A 1 222 ? -76.883 -1.796 127.910 1.00 86.50 222 GLN A CA 1
ATOM 1810 C C . GLN A 1 222 ? -77.994 -1.022 128.624 1.00 86.50 222 GLN A C 1
ATOM 1812 O O . GLN A 1 222 ? -77.877 -0.775 129.825 1.00 86.50 222 GLN A O 1
ATOM 1817 N N . GLU A 1 223 ? -79.077 -0.662 127.932 1.00 86.88 223 GLU A N 1
ATOM 1818 C CA . GLU A 1 223 ? -80.266 -0.071 128.554 1.00 86.88 223 GLU A CA 1
ATOM 1819 C C . GLU A 1 223 ? -80.925 -1.034 129.547 1.00 86.88 223 GLU A C 1
ATOM 1821 O O . GLU A 1 223 ? -81.287 -0.619 130.648 1.00 86.88 223 GLU A O 1
ATOM 1826 N N . GLU A 1 224 ? -81.043 -2.318 129.204 1.00 86.12 224 GLU A N 1
ATOM 1827 C CA . GLU A 1 224 ? -81.551 -3.363 130.100 1.00 86.12 224 GLU A CA 1
ATOM 1828 C C . GLU A 1 224 ? -80.664 -3.534 131.338 1.00 86.12 224 GLU A C 1
ATOM 1830 O O . GLU A 1 224 ? -81.168 -3.518 132.461 1.00 86.12 224 GLU A O 1
ATOM 1835 N N . ILE A 1 225 ? -79.341 -3.612 131.167 1.00 86.44 225 ILE A N 1
ATOM 1836 C CA . ILE A 1 225 ? -78.374 -3.665 132.273 1.00 86.44 225 ILE A CA 1
ATOM 1837 C C . ILE A 1 225 ? -78.485 -2.417 133.154 1.00 86.44 225 ILE A C 1
ATOM 1839 O O . ILE A 1 225 ? -78.446 -2.531 134.379 1.00 86.44 225 ILE A O 1
ATOM 1843 N N . ASN A 1 226 ? -78.631 -1.227 132.565 1.00 83.81 226 ASN A N 1
ATOM 1844 C CA . ASN A 1 226 ? -78.796 0.017 133.317 1.00 83.81 226 ASN A CA 1
ATOM 1845 C C . ASN A 1 226 ? -80.112 0.032 134.100 1.00 83.81 226 ASN A C 1
ATOM 1847 O O . ASN A 1 226 ? -80.090 0.375 135.279 1.00 83.81 226 ASN A O 1
ATOM 1851 N N . LYS A 1 227 ? -81.229 -0.405 133.499 1.00 81.31 227 LYS A N 1
ATOM 1852 C CA . LYS A 1 227 ? -82.506 -0.595 134.207 1.00 81.31 227 LYS A CA 1
ATOM 1853 C C . LYS A 1 227 ? -82.335 -1.552 135.381 1.00 81.31 227 LYS A C 1
ATOM 1855 O O . LYS A 1 227 ? -82.688 -1.180 136.495 1.00 81.31 227 LYS A O 1
ATOM 1860 N N . LEU A 1 228 ? -81.726 -2.721 135.155 1.00 81.12 228 LEU A N 1
ATOM 1861 C CA . LEU A 1 228 ? -81.446 -3.718 136.192 1.00 81.12 228 LEU A CA 1
ATOM 1862 C C . LEU A 1 228 ? -80.586 -3.139 137.323 1.00 81.12 228 LEU A C 1
ATOM 1864 O O . LEU A 1 228 ? -80.933 -3.306 138.493 1.00 81.12 228 LEU A O 1
ATOM 1868 N N . LYS A 1 229 ? -79.521 -2.395 136.992 1.00 81.38 229 LYS A N 1
ATOM 1869 C CA . LYS A 1 229 ? -78.692 -1.663 137.963 1.00 81.38 229 LYS A CA 1
ATOM 1870 C C . LYS A 1 229 ? -79.493 -0.629 138.745 1.00 81.38 229 LYS A C 1
ATOM 1872 O O . LYS A 1 229 ? -79.323 -0.563 139.954 1.00 81.38 229 LYS A O 1
ATOM 1877 N N . SER A 1 230 ? -80.357 0.156 138.101 1.00 75.75 230 SER A N 1
ATOM 1878 C CA . SER A 1 230 ? -81.221 1.130 138.777 1.00 75.75 230 SER A CA 1
ATOM 1879 C C . SER A 1 230 ? -82.215 0.456 139.726 1.00 75.75 230 SER A C 1
ATOM 1881 O O . SER A 1 230 ? -82.371 0.925 140.849 1.00 75.75 230 SER A O 1
ATOM 1883 N N . THR A 1 231 ? -82.826 -0.673 139.342 1.00 71.25 231 THR A N 1
ATOM 1884 C CA . THR A 1 231 ? -83.655 -1.487 140.254 1.00 71.25 231 THR A CA 1
ATOM 1885 C C . THR A 1 231 ? -82.850 -2.071 141.409 1.00 71.25 231 THR A C 1
ATOM 1887 O O . THR A 1 231 ? -83.319 -2.037 142.541 1.00 71.25 231 THR A O 1
ATOM 1890 N N . ALA A 1 232 ? -81.630 -2.560 141.168 1.00 69.00 232 ALA A N 1
ATOM 1891 C CA . ALA A 1 232 ? -80.753 -3.042 142.233 1.00 69.00 232 ALA A CA 1
ATOM 1892 C C . ALA A 1 232 ? -80.327 -1.906 143.185 1.00 69.00 232 ALA A C 1
ATOM 1894 O O . ALA A 1 232 ? -80.285 -2.106 144.394 1.00 69.00 232 ALA A O 1
ATOM 1895 N N . LEU A 1 233 ? -80.072 -0.698 142.665 1.00 67.69 233 LEU A N 1
ATOM 1896 C CA . LEU A 1 233 ? -79.781 0.493 143.473 1.00 67.69 233 LEU A CA 1
ATOM 1897 C C . LEU A 1 233 ? -80.991 0.950 144.303 1.00 67.69 233 LEU A C 1
ATOM 1899 O O . LEU A 1 233 ? -80.803 1.459 145.404 1.00 67.69 233 LEU A O 1
ATOM 1903 N N . TRP A 1 234 ? -82.208 0.785 143.778 1.00 59.28 234 TRP A N 1
ATOM 1904 C CA . TRP A 1 234 ? -83.459 1.083 144.482 1.00 59.28 234 TRP A CA 1
ATOM 1905 C C . TRP A 1 234 ? -83.781 0.043 145.566 1.00 59.28 234 TRP A C 1
ATOM 1907 O O . TRP A 1 234 ? -84.244 0.419 146.630 1.00 59.28 234 TRP A O 1
ATOM 1917 N N . LEU A 1 235 ? -83.480 -1.242 145.339 1.00 58.62 235 LEU A N 1
ATOM 1918 C CA . LEU A 1 235 ? -83.659 -2.321 146.326 1.00 58.62 235 LEU A CA 1
ATOM 1919 C C . LEU A 1 235 ? -82.631 -2.292 147.475 1.00 58.62 235 LEU A C 1
ATOM 1921 O O . LEU A 1 235 ? -82.862 -2.907 148.512 1.00 58.62 235 LEU A O 1
ATOM 1925 N N . CYS A 1 236 ? -81.502 -1.600 147.301 1.00 51.31 236 CYS A N 1
ATOM 1926 C CA . CYS A 1 236 ? -80.444 -1.456 148.309 1.00 51.31 236 CYS A CA 1
ATOM 1927 C C . CYS A 1 236 ? -80.553 -0.168 149.158 1.00 51.31 236 CYS A C 1
ATOM 1929 O O . CYS A 1 236 ? -79.589 0.179 149.845 1.00 51.31 236 CYS A O 1
ATOM 1931 N N . LYS A 1 237 ? -81.680 0.554 149.111 1.00 45.38 237 LYS A N 1
ATOM 1932 C CA . LYS A 1 237 ? -81.923 1.802 149.854 1.00 45.38 237 LYS A CA 1
ATOM 1933 C C . LYS A 1 237 ? -83.284 1.773 150.537 1.00 45.38 237 LYS A C 1
ATOM 1935 O O . LYS A 1 237 ? -83.364 2.326 151.653 1.00 45.38 237 LYS A O 1
#

Secondary structure (DSSP, 8-state):
---GGG-EEE-GGGGGT---EEETTTHHHHHHH-HHHHHHHHHHHHHHHHHHHHHHHHHHHHHHHHHHHHHHHHHHHHHHHHHHHHHHHHHHHHHHHHHHHHHHHHHHHHHHHHHHHHHHHHHHHHHHHHHHHHHHHHHHHHHHHHHHHHHHHHHHHHHHHHHHHHHHHHHHHHHHHHHHHHHHHHHHHHHHHHHHHHHHHHHHHHHHHHHHHHHHHHHHHHHHHHHHHHHHHHHT-

Radius of gyration: 97.54 Å; chains: 1; bounding box: 166×25×273 Å

Foldseek 3Di:
DPPQQQDWDDQPLVVVPDPDIGTVVCVVVCCVVPPSNVCVVVVVVVVVVVVVVVVVVVVVVVVVVVVVVVVVVVVVVVVVVVVVVVVVVVVVVVVVVVVVVVVVVVVVVVVVVVVVVVVVVVVVVVVVVVVVVVVVVVVVVVVVVVVVVVVVVVVVVVVVVVVVVVVVVVVVVVVVVVVVVVVVVVVVVVVVVVVVVVVVVVVVVVVVVVVVVVVVVVVVVVVVVVVVVVVVVVVVD

pLDDT: mean 92.13, std 9.49, range [45.38, 98.31]